Protein AF-C8NBV3-F1 (afdb_monomer)

Secondary structure (DSSP, 8-state):
-----SS-----SSGGG-TTTTS----EEEEE-SSSTT-EEEEEE--S----HHHHHHHHHHHHHHHHHHHHHHHHHHHT-PPPSEEE--TTSPPEEEETTTTEEEEEEEETTEEEEEEEEPPTT---SS--HHHHHHHHHHHTSHHHHHHHHHHHHHHHHHHHHHHTS-SB-TTSPBPPPPPHHHHHHH-EEEEEEE-TTS-EEEEEE-TTSSTTPEEEEEE-TTS-EEEEEEE-

Sequence (236 aa):
MLHRESVGSINWSDDKDNPFAPFTLYRLLVRPHQHETGNFLLLTILQRDITDTALQTVRATLVEREAEERAAQEALRESRIIRPDAYWQEEPFPAFGQYKASNQFIADMDWLGNTISVSLDQHPDDSSDIPPPAALATLRKLYAAPEKWQACLENWACDALLESARDWQDDTDDDGEPVPPLTAETFRQRIRLDLLSCRYDGSFAAWFDDGDLFAGHIIYVAVNPDGSFREATFMG

Mean predicted aligned error: 11.65 Å

Nearest PDB structures (foldseek):
  6j4f-assembly2_B  TM=7.854E-01  e=5.364E-01  Arabidopsis thaliana
  6j4e-assembly1_B  TM=7.878E-01  e=7.173E-01  Arabidopsis thaliana
  6s5u-assembly3_B  TM=6.630E-01  e=5.488E+00  Ophiorrhiza pumila

InterPro domains:
  IPR019260 Domain of unknown function DUF2262 [PF10020] (100-232)

pLDDT: mean 88.61, std 13.2, range [28.08, 98.44]

Foldseek 3Di:
DDDDDPPDDPDDPDCVPPPCNVDDDWDWDWDDDPPDPPDIHTQATPDPDDPDPVNVVVRVVNVVVVVVVVVVVVVVVVVPPDFAPDWDDDPPDDIWGHDLVQQWTWDWDDQPNDTAIEIQHHDNPDPDPDGAPLLVVLVVVCVVCVVVVLVVQLLVQLVACQVVLQVVDDQADPVRHGDPGDDSVNQSVQWDWHYWYQYNQNKIKTWIQRNCSNPRWIWIWTADNVRHTDDIDTGD

Solvent-accessible surface area (backbone atoms only — not comparable to full-atom values): 13804 Å² total; per-residue (Å²): 134,87,77,85,59,90,74,91,64,92,82,68,97,45,76,89,76,38,92,56,67,92,53,90,85,76,51,68,42,66,44,78,39,94,88,42,91,93,44,65,43,80,68,48,65,72,50,83,87,68,83,52,66,68,60,47,50,53,45,50,54,44,54,52,49,52,49,50,54,50,51,50,52,49,51,52,53,57,73,66,58,81,75,55,80,46,72,41,73,52,90,94,53,66,68,22,32,27,33,77,92,77,27,30,31,40,32,70,42,80,54,96,90,38,77,25,41,37,36,36,31,44,50,90,89,57,83,65,87,62,77,38,71,38,11,51,52,38,51,52,60,44,69,74,40,49,70,61,51,51,52,52,52,42,49,50,42,38,76,66,40,46,68,60,35,46,76,61,50,64,67,43,48,100,88,66,49,77,50,78,80,80,42,74,66,58,50,49,69,39,40,39,78,43,36,40,41,21,29,45,81,21,24,35,35,40,34,22,46,32,60,64,42,62,82,70,25,37,34,40,36,37,31,43,58,90,67,50,78,73,51,58,52,74,50,124

Radius of gyration: 27.38 Å; Cα contacts (8 Å, |Δi|>4): 342; chains: 1; bounding box: 66×50×66 Å

Structure (mmCIF, N/CA/C/O backbone):
data_AF-C8NBV3-F1
#
_entry.id   AF-C8NBV3-F1
#
loop_
_atom_site.group_PDB
_atom_site.id
_atom_site.type_symbol
_atom_site.label_atom_id
_atom_site.label_alt_id
_atom_site.label_comp_id
_atom_site.label_asym_id
_atom_site.label_entity_id
_atom_site.label_seq_id
_atom_site.pdbx_PDB_ins_code
_atom_site.Cartn_x
_atom_site.Cartn_y
_atom_site.Cartn_z
_atom_site.occupancy
_atom_site.B_iso_or_equiv
_atom_site.auth_seq_id
_atom_site.auth_comp_id
_atom_site.auth_asym_id
_atom_site.auth_atom_id
_atom_site.pdbx_PDB_model_num
ATOM 1 N N . MET A 1 1 ? -33.102 -4.274 44.660 1.00 28.08 1 MET A N 1
ATOM 2 C CA . MET A 1 1 ? -32.005 -4.985 43.967 1.00 28.08 1 MET A CA 1
ATOM 3 C C . MET A 1 1 ? -31.632 -4.135 42.767 1.00 28.08 1 MET A C 1
ATOM 5 O O . MET A 1 1 ? -32.486 -3.929 41.921 1.00 28.08 1 MET A O 1
ATOM 9 N N . LEU A 1 2 ? -30.433 -3.553 42.753 1.00 30.50 2 LEU A N 1
ATOM 10 C CA . LEU A 1 2 ? -29.936 -2.766 41.621 1.00 30.50 2 LEU A CA 1
ATOM 11 C C . LEU A 1 2 ? -29.399 -3.742 40.568 1.00 30.50 2 LEU A C 1
ATOM 13 O O . LEU A 1 2 ? -28.395 -4.405 40.819 1.00 30.50 2 LEU A O 1
ATOM 17 N N . HIS A 1 3 ? -30.085 -3.858 39.431 1.00 32.16 3 HIS A N 1
ATOM 18 C CA . HIS A 1 3 ? -29.562 -4.573 38.269 1.00 32.16 3 HIS A CA 1
ATOM 19 C C . HIS A 1 3 ? -28.535 -3.678 37.576 1.00 32.16 3 HIS A C 1
ATOM 21 O O . HIS A 1 3 ? -28.813 -2.524 37.258 1.00 32.16 3 HIS A O 1
ATOM 27 N N . ARG A 1 4 ? -27.321 -4.202 37.410 1.00 38.03 4 ARG A N 1
ATOM 28 C CA . ARG A 1 4 ? -26.185 -3.501 36.818 1.00 38.03 4 ARG A CA 1
ATOM 29 C C . ARG A 1 4 ? -25.985 -4.049 35.410 1.00 38.03 4 ARG A C 1
ATOM 31 O O . ARG A 1 4 ? -25.186 -4.955 35.220 1.00 38.03 4 ARG A O 1
ATOM 38 N N . GLU A 1 5 ? -26.735 -3.521 34.454 1.00 35.56 5 GLU A N 1
ATOM 39 C CA . GLU A 1 5 ? -26.369 -3.632 33.043 1.00 35.56 5 GLU A CA 1
ATOM 40 C C . GLU A 1 5 ? -25.527 -2.409 32.665 1.00 35.56 5 GLU A C 1
ATOM 42 O O . GLU A 1 5 ? -25.706 -1.302 33.181 1.00 35.56 5 GLU A O 1
ATOM 47 N N . SER A 1 6 ? -24.511 -2.666 31.855 1.00 40.41 6 SER A N 1
ATOM 48 C CA . SER A 1 6 ? -23.550 -1.720 31.296 1.00 40.41 6 SER A CA 1
ATOM 49 C C . SER A 1 6 ? -24.215 -0.426 30.808 1.00 40.41 6 SER A C 1
ATOM 51 O O . SER A 1 6 ? -25.202 -0.463 30.086 1.00 40.41 6 SER A O 1
ATOM 53 N N . VAL A 1 7 ? -23.622 0.717 31.184 1.00 45.31 7 VAL A N 1
ATOM 54 C CA . VAL A 1 7 ? -24.192 2.083 31.160 1.00 45.31 7 VAL A CA 1
ATOM 55 C C . VAL A 1 7 ? -25.207 2.290 32.290 1.00 45.31 7 VAL A C 1
ATOM 57 O O . VAL A 1 7 ? -26.402 2.097 32.122 1.00 45.31 7 VAL A O 1
ATOM 60 N N . GLY A 1 8 ? -24.710 2.705 33.463 1.00 41.66 8 GLY A N 1
ATOM 61 C CA . GLY A 1 8 ? -25.487 2.880 34.695 1.00 41.66 8 GLY A CA 1
ATOM 62 C C . GLY A 1 8 ? -26.732 3.755 34.527 1.00 41.66 8 GLY A C 1
ATOM 63 O O . GLY A 1 8 ? -26.685 4.971 34.697 1.00 41.66 8 GLY A O 1
ATOM 64 N N . SER A 1 9 ? -27.849 3.111 34.216 1.00 49.53 9 SER A N 1
ATOM 65 C CA . SER A 1 9 ? -29.194 3.661 34.249 1.00 49.53 9 SER A CA 1
ATOM 66 C C . SER A 1 9 ? -29.784 3.336 35.619 1.00 49.53 9 SER A C 1
ATOM 68 O O . SER A 1 9 ? -29.940 2.167 35.971 1.00 49.53 9 SER A O 1
ATOM 70 N N . ILE A 1 10 ? -30.064 4.357 36.432 1.00 57.31 10 ILE A N 1
ATOM 71 C CA . ILE A 1 10 ? -30.849 4.176 37.658 1.00 57.31 10 ILE A CA 1
ATOM 72 C C . ILE A 1 10 ? -32.313 4.181 37.227 1.00 57.31 10 ILE A C 1
ATOM 74 O O . ILE A 1 10 ? -32.866 5.241 36.945 1.00 57.31 10 ILE A O 1
ATOM 78 N N . ASN A 1 11 ? -32.915 2.995 37.153 1.00 54.19 11 ASN A N 1
ATOM 79 C CA . ASN A 1 11 ? -34.326 2.831 36.824 1.00 54.19 11 ASN A CA 1
ATOM 80 C C . ASN A 1 11 ? -35.114 2.496 38.097 1.00 54.19 11 ASN A C 1
ATOM 82 O O . ASN A 1 11 ? -34.792 1.530 38.792 1.00 54.19 11 ASN A O 1
ATOM 86 N N . TRP A 1 12 ? -36.127 3.304 38.407 1.00 62.72 12 TRP A N 1
ATOM 87 C CA . TRP A 1 12 ? -37.044 3.078 39.526 1.00 62.72 12 TRP A CA 1
ATOM 88 C C . TRP A 1 12 ? -38.297 2.362 39.020 1.00 62.72 12 TRP A C 1
ATOM 90 O O . TRP A 1 12 ? -38.772 2.645 37.924 1.00 62.72 12 TRP A O 1
ATOM 100 N N . SER A 1 13 ? -38.822 1.422 39.804 1.00 61.56 13 SER A N 1
ATOM 101 C CA . SER A 1 13 ? -39.948 0.573 39.392 1.00 61.56 13 SER A CA 1
ATOM 102 C C . SER A 1 13 ? -41.301 1.303 39.356 1.00 61.56 13 SER A C 1
ATOM 104 O O . SER A 1 13 ? -42.203 0.851 38.658 1.00 61.56 13 SER A O 1
ATOM 106 N N . ASP A 1 14 ? -41.448 2.403 40.104 1.00 63.34 14 ASP A N 1
ATOM 107 C CA . ASP A 1 14 ? -42.634 3.272 40.150 1.00 63.34 14 ASP A CA 1
ATOM 108 C C . ASP A 1 14 ? -42.179 4.730 40.379 1.00 63.34 14 ASP A C 1
ATOM 110 O O . ASP A 1 14 ? -41.258 4.987 41.161 1.00 63.34 14 ASP A O 1
ATOM 114 N N . ASP A 1 15 ? -42.826 5.694 39.717 1.00 61.31 15 ASP A N 1
ATOM 115 C CA . ASP A 1 15 ? -42.520 7.131 39.818 1.00 61.31 15 ASP A CA 1
ATOM 116 C C . ASP A 1 15 ? -42.702 7.665 41.249 1.00 61.31 15 ASP A C 1
ATOM 118 O O . ASP A 1 15 ? -42.044 8.625 41.654 1.00 61.31 15 ASP A O 1
ATOM 122 N N . LYS A 1 16 ? -43.569 7.024 42.046 1.00 67.25 16 LYS A N 1
ATOM 123 C CA . LYS A 1 16 ? -43.814 7.389 43.454 1.00 67.25 16 LYS A CA 1
ATOM 124 C C . LYS A 1 16 ? -42.651 7.053 44.388 1.00 67.25 16 LYS A C 1
ATOM 126 O O . LYS A 1 16 ? -42.543 7.668 45.447 1.00 67.25 16 LYS A O 1
ATOM 131 N N . ASP A 1 17 ? -41.795 6.117 43.988 1.00 72.94 17 ASP A N 1
ATOM 132 C CA . ASP A 1 17 ? -40.627 5.684 44.757 1.00 72.94 17 ASP A CA 1
ATOM 133 C C . ASP A 1 17 ? -39.345 6.411 44.326 1.00 72.94 17 ASP A C 1
ATOM 135 O O . ASP A 1 17 ? -38.280 6.177 44.899 1.00 72.94 17 ASP A O 1
ATOM 139 N N . ASN A 1 18 ? -39.424 7.302 43.331 1.00 72.00 18 ASN A N 1
ATOM 140 C CA . ASN A 1 18 ? -38.290 8.080 42.855 1.00 72.00 18 ASN A CA 1
ATOM 141 C C . ASN A 1 18 ? -38.064 9.308 43.764 1.00 72.00 18 ASN A C 1
ATOM 143 O O . ASN A 1 18 ? -38.781 10.306 43.637 1.00 72.00 18 ASN A O 1
ATOM 147 N N . PRO A 1 19 ? -37.033 9.316 44.638 1.00 75.88 19 PRO A N 1
ATOM 148 C CA . PRO A 1 19 ? -36.758 10.461 45.510 1.00 75.88 19 PRO A CA 1
ATOM 149 C C . PRO A 1 19 ? -36.334 11.708 44.721 1.00 75.88 19 PRO A C 1
ATOM 151 O O . PRO A 1 19 ? -36.283 12.805 45.278 1.00 75.88 19 PRO A O 1
ATOM 154 N N . PHE A 1 20 ? -36.030 11.547 43.429 1.00 73.75 20 PHE A N 1
ATOM 155 C CA . PHE A 1 20 ? -35.635 12.623 42.537 1.00 73.75 20 PHE A CA 1
ATOM 156 C C . PHE A 1 20 ? -36.776 13.173 41.676 1.00 73.75 20 PHE A C 1
ATOM 158 O O . PHE A 1 20 ? -36.543 14.113 40.921 1.00 73.75 20 PHE A O 1
ATOM 165 N N . ALA A 1 21 ? -38.005 12.662 41.823 1.00 73.25 21 ALA A N 1
ATOM 166 C CA . ALA A 1 21 ? -39.186 13.144 41.105 1.00 73.25 21 ALA A CA 1
ATOM 167 C C . ALA A 1 21 ? -39.406 14.679 41.132 1.00 73.25 21 ALA A C 1
ATOM 169 O O . ALA A 1 21 ? -39.859 15.209 40.118 1.00 73.25 21 ALA A O 1
ATOM 170 N N . PRO A 1 22 ? -39.092 15.435 42.212 1.00 82.06 22 PRO A N 1
ATOM 171 C CA . PRO A 1 22 ? -39.272 16.889 42.197 1.00 82.06 22 PRO A CA 1
ATOM 172 C C . PRO A 1 22 ? -38.143 17.657 41.485 1.00 82.06 22 PRO A C 1
ATOM 174 O O . PRO A 1 22 ? -38.222 18.881 41.390 1.00 82.06 22 PRO A O 1
ATOM 177 N N . PHE A 1 23 ? -37.089 16.984 41.015 1.00 79.38 23 PHE A N 1
ATOM 178 C CA . PHE A 1 23 ? -35.927 17.625 40.403 1.00 79.38 23 PHE A CA 1
ATOM 179 C C . PHE A 1 23 ? -35.860 17.375 38.895 1.00 79.38 23 PHE A C 1
ATOM 181 O O . PHE A 1 23 ? -36.181 16.298 38.398 1.00 79.38 23 PHE A O 1
ATOM 188 N N . THR A 1 24 ? -35.340 18.359 38.164 1.00 79.38 24 THR A N 1
ATOM 189 C CA . THR A 1 24 ? -34.942 18.176 36.766 1.00 79.38 24 THR A CA 1
ATOM 190 C C . THR A 1 24 ? -33.610 17.436 36.714 1.00 79.38 24 THR A C 1
ATOM 192 O O . THR A 1 24 ? -32.600 17.924 37.223 1.00 79.38 24 THR A O 1
ATOM 195 N N . LEU A 1 25 ? -33.595 16.261 36.089 1.00 80.00 25 LEU A N 1
ATOM 196 C CA . LEU A 1 25 ? -32.400 15.430 35.963 1.00 80.00 25 LEU A CA 1
ATOM 197 C C . LEU A 1 25 ? -31.677 15.701 34.639 1.00 80.00 25 LEU A C 1
ATOM 199 O O . LEU A 1 25 ? -32.278 15.655 33.567 1.00 80.00 25 LEU A O 1
ATOM 203 N N . TYR A 1 26 ? -30.365 15.930 34.716 1.00 82.19 26 TYR A N 1
ATOM 204 C CA . TYR A 1 26 ? -29.495 16.130 33.558 1.00 82.19 26 TYR A CA 1
ATOM 205 C C . TYR A 1 26 ? -28.505 14.982 33.416 1.00 82.19 26 TYR A C 1
ATOM 207 O O . TYR A 1 26 ? -27.833 14.597 34.372 1.00 82.19 26 TYR A O 1
ATOM 215 N N . ARG A 1 27 ? -28.376 14.459 32.195 1.00 83.69 27 ARG A N 1
ATOM 216 C CA . ARG A 1 27 ? -27.352 13.468 31.859 1.00 83.69 27 ARG A CA 1
ATOM 217 C C . ARG A 1 27 ? -26.081 14.176 31.412 1.00 83.69 27 ARG A C 1
ATOM 219 O O . ARG A 1 27 ? -26.098 14.942 30.449 1.00 83.69 27 ARG A O 1
ATOM 226 N N . LEU A 1 28 ? -24.985 13.889 32.103 1.00 86.62 28 LEU A N 1
ATOM 227 C CA . LEU A 1 28 ? -23.663 14.454 31.852 1.00 86.62 28 LEU A CA 1
ATOM 228 C C . LEU A 1 28 ? -22.705 13.332 31.461 1.00 86.62 28 LEU A C 1
ATOM 230 O O . LEU A 1 28 ? -22.754 12.247 32.042 1.00 86.62 28 LEU A O 1
ATOM 234 N N . LEU A 1 29 ? -21.824 13.602 30.504 1.00 84.38 29 LEU A N 1
ATOM 235 C CA . LEU A 1 29 ? -20.668 12.759 30.239 1.00 84.38 29 LEU A CA 1
ATOM 236 C C . LEU A 1 29 ? -19.466 13.376 30.945 1.00 84.38 29 LEU A C 1
ATOM 238 O O . LEU A 1 29 ? -19.129 14.535 30.704 1.00 84.38 29 LEU A O 1
ATOM 242 N N . VAL A 1 30 ? -18.824 12.606 31.815 1.00 88.38 30 VAL A N 1
ATOM 243 C CA . VAL A 1 30 ? -17.693 13.068 32.621 1.00 88.38 30 VAL A CA 1
ATOM 244 C C . VAL A 1 30 ? -16.547 12.064 32.569 1.00 88.38 30 VAL A C 1
ATOM 246 O O . VAL A 1 30 ? -16.769 10.880 32.315 1.00 88.38 30 VAL A O 1
ATOM 249 N N . ARG A 1 31 ? -15.328 12.516 32.871 1.00 87.00 31 ARG A N 1
ATOM 250 C CA . ARG A 1 31 ? -14.186 11.637 33.177 1.00 87.00 31 ARG A CA 1
ATOM 251 C C . ARG A 1 31 ? -13.589 11.973 34.548 1.00 87.00 31 ARG A C 1
ATOM 253 O O . ARG A 1 31 ? -13.642 13.141 34.934 1.00 87.00 31 ARG A O 1
ATOM 260 N N . PRO A 1 32 ? -13.007 11.009 35.282 1.00 90.06 32 PRO A N 1
ATOM 261 C CA . PRO A 1 32 ? -12.296 11.296 36.527 1.00 90.06 32 PRO A CA 1
ATOM 262 C C . PRO A 1 32 ? -11.159 12.305 36.318 1.00 90.06 32 PRO A C 1
ATOM 264 O O . PRO A 1 32 ? -10.477 12.279 35.289 1.00 90.06 32 PRO A O 1
ATOM 267 N N . HIS A 1 33 ? -10.952 13.198 37.284 1.00 87.06 33 HIS A N 1
ATOM 268 C CA . HIS A 1 33 ? -9.829 14.130 37.261 1.00 87.06 33 HIS A CA 1
ATOM 269 C C . HIS A 1 33 ? -8.513 13.388 37.543 1.00 87.06 33 HIS A C 1
ATOM 271 O O . HIS A 1 33 ? -8.439 12.564 38.451 1.00 87.06 33 HIS A O 1
ATOM 277 N N . GLN A 1 34 ? -7.460 13.687 36.776 1.00 76.94 34 GLN A N 1
ATOM 278 C CA . GLN A 1 34 ? -6.203 12.922 36.819 1.00 76.94 34 GLN A CA 1
ATOM 279 C C . GLN A 1 34 ? -5.390 13.135 38.106 1.00 76.94 34 GLN A C 1
ATOM 281 O O . GLN A 1 34 ? -4.589 12.281 38.473 1.00 76.94 34 GLN A O 1
ATOM 286 N N . HIS A 1 35 ? -5.595 14.260 38.795 1.00 83.31 35 HIS A N 1
ATOM 287 C CA . HIS A 1 35 ? -4.787 14.659 39.955 1.00 83.31 35 HIS A CA 1
ATOM 288 C C . HIS A 1 35 ? -5.605 14.947 41.219 1.00 83.31 35 HIS A C 1
ATOM 290 O O . HIS A 1 35 ? -5.029 15.198 42.271 1.00 83.31 35 HIS A O 1
ATOM 296 N N . GLU A 1 36 ? -6.939 14.908 41.134 1.00 85.62 36 GLU A N 1
ATOM 297 C CA . GLU A 1 36 ? -7.820 15.245 42.258 1.00 85.62 36 GLU A CA 1
ATOM 298 C C . GLU A 1 36 ? -8.864 14.150 42.443 1.00 85.62 36 GLU A C 1
ATOM 300 O O . GLU A 1 36 ? -9.855 14.060 41.715 1.00 85.62 36 GLU A O 1
ATOM 305 N N . THR A 1 37 ? -8.615 13.286 43.422 1.00 87.25 37 THR A N 1
ATOM 306 C CA . THR A 1 37 ? -9.491 12.160 43.740 1.00 87.25 37 THR A CA 1
ATOM 307 C C . THR A 1 37 ? -10.875 12.658 44.151 1.00 87.25 37 THR A C 1
ATOM 309 O O . THR A 1 37 ? -11.006 13.443 45.085 1.00 87.25 37 THR A O 1
ATOM 312 N N . GLY A 1 38 ? -11.912 12.164 43.473 1.00 84.81 38 GLY A N 1
ATOM 313 C CA . GLY A 1 38 ? -13.309 12.534 43.727 1.00 84.81 38 GLY A CA 1
ATOM 314 C C . GLY A 1 38 ? -13.842 13.658 42.836 1.00 84.81 38 GLY A C 1
ATOM 315 O O . GLY A 1 38 ? -15.056 13.850 42.793 1.00 84.81 38 GLY A O 1
ATOM 316 N N . ASN A 1 39 ? -12.975 14.333 42.076 1.00 86.19 39 ASN A N 1
ATOM 317 C CA . ASN A 1 39 ? -13.384 15.344 41.106 1.00 86.19 39 ASN A CA 1
ATOM 318 C C . ASN A 1 39 ? -13.528 14.746 39.702 1.00 86.19 39 ASN A C 1
ATOM 320 O O . ASN A 1 39 ? -12.859 13.777 39.331 1.00 86.19 39 ASN A O 1
ATOM 324 N N . PHE A 1 40 ? -14.411 15.347 38.907 1.00 86.00 40 PHE A N 1
ATOM 325 C CA . PHE A 1 40 ? -14.711 14.926 37.544 1.00 86.00 40 PHE A CA 1
ATOM 326 C C . PHE A 1 40 ? -14.614 16.113 36.589 1.00 86.00 40 PHE A C 1
ATOM 328 O O . PHE A 1 40 ? -15.058 17.215 36.901 1.00 86.00 40 PHE A O 1
ATOM 335 N N . LEU A 1 41 ? -14.064 15.871 35.402 1.00 85.19 41 LEU A N 1
ATOM 336 C CA . LEU A 1 41 ? -14.106 16.808 34.288 1.00 85.19 41 LEU A CA 1
ATOM 337 C C . LEU A 1 41 ? -15.368 16.550 33.474 1.00 85.19 41 LEU A C 1
ATOM 339 O O . LEU A 1 41 ? -15.568 15.439 32.977 1.00 85.19 41 LEU A O 1
ATOM 343 N N . LEU A 1 42 ? -16.190 17.586 33.321 1.00 87.56 42 LEU A N 1
ATOM 344 C CA . LEU A 1 42 ? -17.319 17.569 32.402 1.00 87.56 42 LEU A CA 1
ATOM 345 C C . LEU A 1 42 ? -16.800 17.555 30.963 1.00 87.56 42 LEU A C 1
ATOM 347 O O . LEU A 1 42 ? -16.061 18.452 30.564 1.00 87.56 42 LEU A O 1
ATOM 351 N N . LEU A 1 43 ? -17.178 16.523 30.211 1.00 82.81 43 LEU A N 1
ATOM 352 C CA . LEU A 1 43 ? -16.867 16.396 28.790 1.00 82.81 43 LEU A CA 1
ATOM 353 C C . LEU A 1 43 ? -17.988 17.006 27.956 1.00 82.81 43 LEU A C 1
ATOM 355 O O . LEU A 1 43 ? -17.738 17.881 27.143 1.00 82.81 43 LEU A O 1
ATOM 359 N N . THR A 1 44 ? -19.233 16.590 28.202 1.00 85.94 44 THR A N 1
ATOM 360 C CA . THR A 1 44 ? -20.396 17.155 27.510 1.00 85.94 44 THR A CA 1
ATOM 361 C C . THR A 1 44 ? -21.689 16.969 28.306 1.00 85.94 44 THR A C 1
ATOM 363 O O . THR A 1 44 ? -21.757 16.164 29.241 1.00 85.94 44 THR A O 1
ATOM 366 N N . ILE A 1 45 ? -22.736 17.704 27.931 1.00 87.19 45 ILE A N 1
ATOM 367 C CA . ILE A 1 45 ? -24.094 17.535 28.462 1.00 87.19 45 ILE A CA 1
ATOM 368 C C . ILE A 1 45 ? -24.908 16.756 27.429 1.00 87.19 45 ILE A C 1
ATOM 370 O O . ILE A 1 45 ? -25.220 17.267 26.356 1.00 87.19 45 ILE A O 1
ATOM 374 N N . LEU A 1 46 ? -25.263 15.515 27.763 1.00 82.31 46 LEU A N 1
ATOM 375 C CA . LEU A 1 46 ? -25.993 14.607 26.871 1.00 82.31 46 LEU A CA 1
ATOM 376 C C . LEU A 1 46 ? -27.487 14.946 26.785 1.00 82.31 46 LEU A C 1
ATOM 378 O O . LEU A 1 46 ? -28.164 14.544 25.837 1.00 82.31 46 LEU A O 1
ATOM 382 N N . GLN A 1 47 ? -28.016 15.661 27.780 1.00 84.00 47 GLN A N 1
ATOM 383 C CA . GLN A 1 47 ? -29.417 16.065 27.799 1.00 84.00 47 GLN A CA 1
ATOM 384 C C . GLN A 1 47 ? -29.716 17.040 26.654 1.00 84.00 47 GLN A C 1
ATOM 386 O O . GLN A 1 47 ? -29.066 18.077 26.516 1.00 84.00 47 GLN A O 1
ATOM 391 N N . ARG A 1 48 ? -30.733 16.722 25.845 1.00 74.75 48 ARG A N 1
ATOM 392 C CA . ARG A 1 48 ? -31.136 17.563 24.708 1.00 74.75 48 ARG A CA 1
ATOM 393 C C . ARG A 1 48 ? -31.906 18.804 25.162 1.00 74.75 48 ARG A C 1
ATOM 395 O O . ARG A 1 48 ? -31.529 19.903 24.761 1.00 74.75 48 ARG A O 1
ATOM 402 N N . ASP A 1 49 ? -32.879 18.620 26.051 1.00 81.88 49 ASP A N 1
ATOM 403 C CA . ASP A 1 49 ? -33.813 19.661 26.496 1.00 81.88 49 ASP A CA 1
ATOM 404 C C . ASP A 1 49 ? -33.347 20.302 27.810 1.00 81.88 49 ASP A C 1
ATOM 406 O O . ASP A 1 49 ? -33.822 19.969 28.896 1.00 81.88 49 ASP A O 1
ATOM 410 N N . ILE A 1 50 ? -32.357 21.192 27.720 1.00 83.62 50 ILE A N 1
ATOM 411 C CA . ILE A 1 50 ? -31.841 21.931 28.878 1.00 83.62 50 ILE A CA 1
ATOM 412 C C . ILE A 1 50 ? -32.651 23.205 29.063 1.00 83.62 50 ILE A C 1
ATOM 414 O O . ILE A 1 50 ? -32.653 24.052 28.175 1.00 83.62 50 ILE A O 1
ATOM 418 N N . THR A 1 51 ? -33.316 23.359 30.207 1.00 85.50 51 THR A N 1
ATOM 419 C CA . THR A 1 51 ? -34.065 24.581 30.554 1.00 85.50 51 THR A CA 1
ATOM 420 C C . THR A 1 51 ? -33.259 25.531 31.437 1.00 85.50 51 THR A C 1
ATOM 422 O O . THR A 1 51 ? -33.528 26.729 31.454 1.00 85.50 51 THR A O 1
ATOM 425 N N . ASP A 1 52 ? -32.251 25.011 32.139 1.00 87.56 52 ASP A N 1
ATOM 426 C CA . ASP A 1 52 ? -31.364 25.794 32.994 1.00 87.56 52 ASP A CA 1
ATOM 427 C C . ASP A 1 52 ? -30.372 26.631 32.169 1.00 87.56 52 ASP A C 1
ATOM 429 O O . ASP A 1 52 ? -29.604 26.106 31.358 1.00 87.56 52 ASP A O 1
ATOM 433 N N . THR A 1 53 ? -30.372 27.946 32.385 1.00 88.50 53 THR A N 1
ATOM 434 C CA . THR A 1 53 ? -29.563 28.899 31.609 1.00 88.50 53 THR A CA 1
ATOM 435 C C . THR A 1 53 ? -28.057 28.735 31.842 1.00 88.50 53 THR A C 1
ATOM 437 O O . THR A 1 53 ? -27.265 28.935 30.916 1.00 88.50 53 THR A O 1
ATOM 440 N N . ALA A 1 54 ? -27.633 28.339 33.046 1.00 87.12 54 ALA A N 1
ATOM 441 C CA . ALA A 1 54 ? -26.218 28.115 33.327 1.00 87.12 54 ALA A CA 1
ATOM 442 C C . ALA A 1 54 ? -25.717 26.868 32.586 1.00 87.12 54 ALA A C 1
ATOM 444 O O . ALA A 1 54 ? -24.669 26.917 31.943 1.00 87.12 54 ALA A O 1
ATOM 445 N N . LEU A 1 55 ? -26.497 25.784 32.576 1.00 86.50 55 LEU A N 1
ATOM 446 C CA . LEU A 1 55 ? -26.164 24.574 31.818 1.00 86.50 55 LEU A CA 1
ATOM 447 C C . LEU A 1 55 ? -26.227 24.783 30.300 1.00 86.50 55 LEU A C 1
ATOM 449 O O . LEU A 1 55 ? -25.396 24.224 29.585 1.00 86.50 55 LEU A O 1
ATOM 453 N N . GLN A 1 56 ? -27.151 25.607 29.795 1.00 86.94 56 GLN A N 1
ATOM 454 C CA . GLN A 1 56 ? -27.154 26.014 28.382 1.00 86.94 56 GLN A CA 1
ATOM 455 C C . GLN A 1 56 ? -25.857 26.747 28.012 1.00 86.94 56 GLN A C 1
ATOM 457 O O . GLN A 1 56 ? -25.250 26.435 26.988 1.00 86.94 56 GLN A O 1
ATOM 462 N N . THR A 1 57 ? -25.404 27.664 28.872 1.00 90.12 57 THR A N 1
ATOM 463 C CA . THR A 1 57 ? -24.145 28.401 28.680 1.00 90.12 57 THR A CA 1
ATOM 464 C C . THR A 1 57 ? -22.949 27.450 28.700 1.00 90.12 57 THR A C 1
ATOM 466 O O . THR A 1 57 ? -22.127 27.477 27.788 1.00 90.12 57 THR A O 1
ATOM 469 N N . VAL A 1 58 ? -22.883 26.543 29.681 1.00 88.94 58 VAL A N 1
ATOM 470 C CA . VAL A 1 58 ? -21.819 25.529 29.758 1.00 88.94 58 VAL A CA 1
ATOM 471 C C . VAL A 1 58 ? -21.806 24.654 28.502 1.00 88.94 58 VAL A C 1
ATOM 473 O O . VAL A 1 58 ? -20.747 24.453 27.912 1.00 88.94 58 VAL A O 1
ATOM 476 N N . ARG A 1 59 ? -22.968 24.183 28.031 1.00 87.19 59 ARG A N 1
ATOM 477 C CA . ARG A 1 59 ? -23.053 23.398 26.791 1.00 87.19 59 ARG A CA 1
ATOM 478 C C . ARG A 1 59 ? -22.552 24.181 25.580 1.00 87.19 59 ARG A C 1
ATOM 480 O O . ARG A 1 59 ? -21.810 23.612 24.789 1.00 87.19 59 ARG A O 1
ATOM 487 N N . ALA A 1 60 ? -22.930 25.451 25.445 1.00 86.69 60 ALA A N 1
ATOM 488 C CA . ALA A 1 60 ? -22.456 26.296 24.351 1.00 86.69 60 ALA A CA 1
ATOM 489 C C . ALA A 1 60 ? -20.923 26.421 24.367 1.00 86.69 60 ALA A C 1
ATOM 491 O O . ALA A 1 60 ? -20.286 26.141 23.356 1.00 86.69 60 ALA A O 1
ATOM 492 N N . THR A 1 61 ? -20.326 26.703 25.532 1.00 89.75 61 THR A N 1
ATOM 493 C CA . THR A 1 61 ? -18.860 26.810 25.660 1.00 89.75 61 THR A CA 1
ATOM 494 C C . THR A 1 61 ? -18.127 25.499 25.357 1.00 89.75 61 THR A C 1
ATOM 496 O O . THR A 1 61 ? -17.054 25.518 24.762 1.00 89.75 61 THR A O 1
ATOM 499 N N . LEU A 1 62 ? -18.699 24.346 25.729 1.00 87.44 62 LEU A N 1
ATOM 500 C CA . LEU A 1 62 ? -18.117 23.040 25.404 1.00 87.44 62 LEU A CA 1
ATOM 501 C C . LEU A 1 62 ? -18.155 22.767 23.896 1.00 87.44 62 LEU A C 1
ATOM 503 O O . LEU A 1 62 ? -17.158 22.314 23.346 1.00 87.44 62 LEU A O 1
ATOM 507 N N . VAL A 1 63 ? -19.264 23.095 23.223 1.00 87.31 63 VAL A N 1
ATOM 508 C CA . VAL A 1 63 ? -19.394 22.948 21.762 1.00 87.31 63 VAL A CA 1
ATOM 509 C C . VAL A 1 63 ? -18.406 23.849 21.020 1.00 87.31 63 VAL A C 1
ATOM 511 O O . VAL A 1 63 ? -17.778 23.400 20.063 1.00 87.31 63 VAL A O 1
ATOM 514 N N . GLU A 1 64 ? -18.242 25.098 21.458 1.00 89.81 64 GLU A N 1
ATOM 515 C CA . GLU A 1 64 ? -17.252 26.021 20.887 1.00 89.81 64 GLU A CA 1
ATOM 516 C C . GLU A 1 64 ? -15.831 25.471 21.045 1.00 89.81 64 GLU A C 1
ATOM 518 O O . GLU A 1 64 ? -15.094 25.390 20.064 1.00 89.81 64 GLU A O 1
ATOM 523 N N . ARG A 1 65 ? -15.472 24.990 22.243 1.00 88.50 65 ARG A N 1
ATOM 524 C CA . ARG A 1 65 ? -14.148 24.407 22.494 1.00 88.50 65 ARG A CA 1
ATOM 525 C C . ARG A 1 65 ? -13.892 23.146 21.667 1.00 88.50 65 ARG A C 1
ATOM 527 O O . ARG A 1 65 ? -12.801 22.978 21.137 1.00 88.50 65 ARG A O 1
ATOM 534 N N . GLU A 1 66 ? -14.882 22.265 21.533 1.00 87.69 66 GLU A N 1
ATOM 535 C CA . GLU A 1 66 ? -14.783 21.079 20.671 1.00 87.69 66 GLU A CA 1
ATOM 536 C C . GLU A 1 66 ? -14.594 21.463 19.194 1.00 87.69 66 GLU A C 1
ATOM 538 O O . GLU A 1 66 ? -13.844 20.801 18.472 1.00 87.69 66 GLU A O 1
ATOM 543 N N . ALA A 1 67 ? -15.250 22.532 18.733 1.00 88.38 67 ALA A N 1
ATOM 544 C CA . ALA A 1 67 ? -15.073 23.045 17.377 1.00 88.38 67 ALA A CA 1
ATOM 545 C C . ALA A 1 67 ? -13.669 23.635 17.169 1.00 88.38 67 ALA A C 1
ATOM 547 O O . ALA A 1 67 ? -13.045 23.359 16.145 1.00 88.38 67 ALA A O 1
ATOM 548 N N . GLU A 1 68 ? -13.148 24.385 18.143 1.00 92.56 68 GLU A N 1
ATOM 549 C CA . GLU A 1 68 ? -11.775 24.903 18.128 1.00 92.56 68 GLU A CA 1
ATOM 550 C C . GLU A 1 68 ? -10.734 23.777 18.153 1.00 92.56 68 GLU A C 1
ATOM 552 O O . GLU A 1 68 ? -9.793 23.798 17.362 1.00 92.56 68 GLU A O 1
ATOM 557 N N . GLU A 1 69 ? -10.908 22.765 19.009 1.00 88.44 69 GLU A N 1
ATOM 558 C CA . GLU A 1 69 ? -10.029 21.589 19.067 1.00 88.44 69 GLU A CA 1
ATOM 559 C C . GLU A 1 69 ? -10.041 20.824 17.735 1.00 88.44 69 GLU A C 1
ATOM 561 O O . GLU A 1 69 ? -8.980 20.446 17.232 1.00 88.44 69 GLU A O 1
ATOM 566 N N . ARG A 1 70 ? -11.219 20.646 17.121 1.00 86.62 70 ARG A N 1
ATOM 567 C CA . ARG A 1 70 ? -11.345 20.026 15.795 1.00 86.62 70 ARG A CA 1
ATOM 568 C C . ARG A 1 70 ? -10.641 20.850 14.718 1.00 86.62 70 ARG A C 1
ATOM 570 O O . ARG A 1 70 ? -9.876 20.286 13.942 1.00 86.62 70 ARG A O 1
ATOM 577 N N . ALA A 1 71 ? -10.854 22.164 14.698 1.00 90.00 71 ALA A N 1
ATOM 578 C CA . ALA A 1 71 ? -10.197 23.060 13.750 1.00 90.00 71 ALA A CA 1
ATOM 579 C C . ALA A 1 71 ? -8.670 23.071 13.942 1.00 90.00 71 ALA A C 1
ATOM 581 O O . ALA A 1 71 ? -7.924 23.071 12.968 1.00 90.00 71 ALA A O 1
ATOM 582 N N . ALA A 1 72 ? -8.185 23.017 15.185 1.00 84.31 72 ALA A N 1
ATOM 583 C CA . ALA A 1 72 ? -6.759 22.921 15.487 1.00 84.31 72 ALA A CA 1
ATOM 584 C C . ALA A 1 72 ? -6.160 21.576 15.040 1.00 84.31 72 ALA A C 1
ATOM 586 O O . ALA A 1 72 ? -5.051 21.545 14.505 1.00 84.31 72 ALA A O 1
ATOM 587 N N . GLN A 1 73 ? -6.885 20.468 15.223 1.00 76.44 73 GLN A N 1
ATOM 588 C CA . GLN A 1 73 ? -6.481 19.155 14.709 1.00 76.44 73 GLN A CA 1
ATOM 589 C C . GLN A 1 73 ? -6.433 19.135 13.178 1.00 76.44 73 GLN A C 1
ATOM 591 O O . GLN A 1 73 ? -5.488 18.591 12.606 1.00 76.44 73 GLN A O 1
ATOM 596 N N . GLU A 1 74 ? -7.413 19.749 12.519 1.00 84.62 74 GLU A N 1
ATOM 597 C CA . GLU A 1 74 ? -7.449 19.887 11.064 1.00 84.62 74 GLU A CA 1
ATOM 598 C C . GLU A 1 74 ? -6.292 20.756 10.557 1.00 84.62 74 GLU A C 1
ATOM 600 O O . GLU A 1 74 ? -5.533 20.314 9.701 1.00 84.62 74 GLU A O 1
ATOM 605 N N . ALA A 1 75 ? -6.045 21.913 11.175 1.00 82.19 75 ALA A N 1
ATOM 606 C CA . ALA A 1 75 ? -4.910 22.772 10.838 1.00 82.19 75 ALA A CA 1
ATOM 607 C C . ALA A 1 75 ? -3.556 22.070 11.051 1.00 82.19 75 ALA A C 1
ATOM 609 O O . ALA A 1 75 ? -2.638 22.205 10.239 1.00 82.19 75 ALA A O 1
ATOM 610 N N . LEU A 1 76 ? -3.415 21.276 12.120 1.00 79.81 76 LEU A N 1
ATOM 611 C CA . LEU A 1 76 ? -2.219 20.464 12.345 1.00 79.81 76 LEU A CA 1
ATOM 612 C C . LEU A 1 76 ? -2.061 19.402 11.250 1.00 79.81 76 LEU A C 1
ATOM 614 O O . LEU A 1 76 ? -0.952 19.210 10.746 1.00 79.81 76 LEU A O 1
ATOM 618 N N . ARG A 1 77 ? -3.153 18.734 10.862 1.00 74.69 77 ARG A N 1
ATOM 619 C CA . ARG A 1 77 ? -3.169 17.763 9.761 1.00 74.69 77 ARG A CA 1
ATOM 620 C C . ARG A 1 77 ? -2.746 18.422 8.451 1.00 74.69 77 ARG A C 1
ATOM 622 O O . ARG A 1 77 ? -1.876 17.884 7.775 1.00 74.69 77 ARG A O 1
ATOM 629 N N . GLU A 1 78 ? -3.281 19.597 8.138 1.00 78.38 78 GLU A N 1
ATOM 630 C CA . GLU A 1 78 ? -2.913 20.371 6.951 1.00 78.38 78 GLU A CA 1
ATOM 631 C C . GLU A 1 78 ? -1.449 20.819 6.970 1.00 78.38 78 GLU A C 1
ATOM 633 O O . GLU A 1 78 ? -0.757 20.705 5.961 1.00 78.38 78 GLU A O 1
ATOM 638 N N . SER A 1 79 ? -0.932 21.264 8.119 1.00 73.25 79 SER A N 1
ATOM 639 C CA . SER A 1 79 ? 0.479 21.660 8.245 1.00 73.25 79 SER A CA 1
ATOM 640 C C . SER A 1 79 ? 1.460 20.499 8.045 1.00 73.25 79 SER A C 1
ATOM 642 O O . SER A 1 79 ? 2.629 20.723 7.736 1.00 73.25 79 SER A O 1
ATOM 644 N N . ARG A 1 80 ? 0.988 19.257 8.220 1.00 77.06 80 ARG A N 1
ATOM 645 C CA . ARG A 1 80 ? 1.758 18.030 7.989 1.00 77.06 80 ARG A CA 1
ATOM 646 C C . ARG A 1 80 ? 1.689 17.551 6.540 1.00 77.06 80 ARG A C 1
ATOM 648 O O . ARG A 1 80 ? 2.393 16.601 6.207 1.00 77.06 80 ARG A O 1
ATOM 655 N N . ILE A 1 81 ? 0.878 18.181 5.683 1.00 75.62 81 ILE A N 1
ATOM 656 C CA . ILE A 1 81 ? 0.842 17.858 4.255 1.00 75.62 81 ILE A CA 1
ATOM 657 C C . ILE A 1 81 ? 2.171 18.295 3.640 1.00 75.62 81 ILE A C 1
ATOM 659 O O . ILE A 1 81 ? 2.417 19.480 3.402 1.00 75.62 81 ILE A O 1
ATOM 663 N N . ILE A 1 82 ? 3.031 17.315 3.374 1.00 79.88 82 ILE A N 1
ATOM 664 C CA . ILE A 1 82 ? 4.259 17.524 2.616 1.00 79.88 82 ILE A CA 1
ATOM 665 C C . ILE A 1 82 ? 3.843 17.805 1.174 1.00 79.88 82 ILE A C 1
ATOM 667 O O . ILE A 1 82 ? 3.170 16.996 0.531 1.00 79.88 82 ILE A O 1
ATOM 671 N N . ARG A 1 83 ? 4.216 18.983 0.676 1.00 87.38 83 ARG A N 1
ATOM 672 C CA . ARG A 1 83 ? 3.990 19.358 -0.720 1.00 87.38 83 ARG A CA 1
ATOM 673 C C . ARG A 1 83 ? 5.142 18.826 -1.571 1.00 87.38 83 ARG A C 1
ATOM 675 O O . ARG A 1 83 ? 6.277 18.866 -1.097 1.00 87.38 83 ARG A O 1
ATOM 682 N N . PRO A 1 84 ? 4.873 18.360 -2.796 1.00 93.12 84 PRO A N 1
ATOM 683 C CA . PRO A 1 84 ? 5.935 17.942 -3.696 1.00 93.12 84 PRO A CA 1
ATOM 684 C C . PRO A 1 84 ? 6.770 19.144 -4.159 1.00 93.12 84 PRO A C 1
ATOM 686 O O . PRO A 1 84 ? 6.260 20.258 -4.310 1.00 93.12 84 PRO A O 1
ATOM 689 N N . ASP A 1 85 ? 8.054 18.898 -4.397 1.00 93.06 85 ASP A N 1
ATOM 690 C CA . ASP A 1 85 ? 9.046 19.861 -4.880 1.00 93.06 85 ASP A CA 1
ATOM 691 C C . ASP A 1 85 ? 8.837 20.217 -6.361 1.00 93.06 85 ASP A C 1
ATOM 693 O O . ASP A 1 85 ? 9.102 21.341 -6.791 1.00 93.06 85 ASP A O 1
ATOM 697 N N . ALA A 1 86 ? 8.369 19.248 -7.146 1.00 94.56 86 ALA A N 1
ATOM 698 C CA . ALA A 1 86 ? 8.097 19.369 -8.573 1.00 94.56 86 ALA A CA 1
ATOM 699 C C . ALA A 1 86 ? 7.022 18.355 -8.989 1.00 94.56 86 ALA A C 1
ATOM 701 O O . ALA A 1 86 ? 6.568 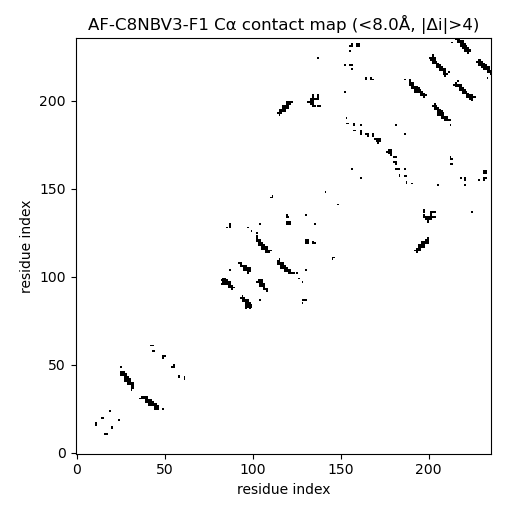17.556 -8.174 1.00 94.56 86 ALA A O 1
ATOM 702 N N . TYR A 1 87 ? 6.625 18.375 -10.260 1.00 96.25 87 TYR A N 1
ATOM 703 C CA . TYR A 1 87 ? 5.719 17.377 -10.821 1.00 96.25 87 TYR A CA 1
ATOM 704 C C . TYR A 1 87 ? 6.289 16.792 -12.106 1.00 96.25 87 TYR A C 1
ATOM 706 O O . TYR A 1 87 ? 6.848 17.515 -12.932 1.00 96.25 87 TYR A O 1
ATOM 714 N N . TRP A 1 88 ? 6.084 15.493 -12.286 1.00 97.25 88 TRP A N 1
ATOM 715 C CA . TRP A 1 88 ? 6.345 14.771 -13.524 1.00 97.25 88 TRP A CA 1
ATOM 716 C C . TRP A 1 88 ? 5.048 14.124 -14.020 1.00 97.25 88 TRP A C 1
ATOM 718 O O . TRP A 1 88 ? 4.248 13.652 -13.217 1.00 97.25 88 TRP A O 1
ATOM 728 N N . GLN A 1 89 ? 4.825 14.095 -15.335 1.00 95.06 89 GLN A N 1
ATOM 729 C CA . GLN A 1 89 ? 3.621 13.510 -15.925 1.00 95.06 89 GLN A CA 1
ATOM 730 C C . GLN A 1 89 ? 3.935 12.829 -17.258 1.00 95.06 89 GLN A C 1
ATOM 732 O O . GLN A 1 89 ? 4.684 13.357 -18.082 1.00 95.06 89 GLN A O 1
ATOM 737 N N . GLU A 1 90 ? 3.294 11.686 -17.481 1.00 93.75 90 GLU A N 1
ATOM 738 C CA . GLU A 1 90 ? 3.269 10.963 -18.748 1.00 93.75 90 GLU A CA 1
ATOM 739 C C . GLU A 1 90 ? 1.896 10.314 -18.913 1.00 93.75 90 GLU A C 1
ATOM 741 O O . GLU A 1 90 ? 1.491 9.524 -18.069 1.00 93.75 90 GLU A O 1
ATOM 746 N N . GLU A 1 91 ? 1.191 10.604 -20.007 1.00 92.62 91 GLU A N 1
ATOM 747 C CA . GLU A 1 91 ? -0.062 9.913 -20.332 1.00 92.62 91 GLU A CA 1
ATOM 748 C C . GLU A 1 91 ? 0.181 8.402 -20.515 1.00 92.62 91 GLU A C 1
ATOM 750 O O . GLU A 1 91 ? 1.130 8.025 -21.212 1.00 92.62 91 GLU A O 1
ATOM 755 N N . PRO A 1 92 ? -0.665 7.515 -19.955 1.00 94.12 92 PRO A N 1
ATOM 756 C CA . PRO A 1 92 ? -1.979 7.772 -19.344 1.00 94.12 92 PRO A CA 1
ATOM 757 C C . PRO A 1 92 ? -1.954 7.950 -17.812 1.00 94.12 92 PRO A C 1
ATOM 759 O O . PRO A 1 92 ? -2.993 7.846 -17.160 1.00 94.12 92 PRO A O 1
ATOM 762 N N . PHE A 1 93 ? -0.782 8.139 -17.209 1.00 95.88 93 PHE A N 1
ATOM 763 C CA . PHE A 1 93 ? -0.639 8.250 -15.762 1.00 95.88 93 PHE A CA 1
ATOM 764 C C . PHE A 1 93 ? -0.998 9.654 -15.250 1.00 95.88 93 PHE A C 1
ATOM 766 O O . PHE A 1 93 ? -0.821 10.646 -15.967 1.00 95.88 93 PHE A O 1
ATOM 773 N N . PRO A 1 94 ? -1.462 9.771 -13.992 1.00 96.56 94 PRO A N 1
ATOM 774 C CA . PRO A 1 94 ? -1.629 11.071 -13.355 1.00 96.56 94 PRO A CA 1
ATOM 775 C C . PRO A 1 94 ? -0.284 11.790 -13.179 1.00 96.56 94 PRO A C 1
ATOM 777 O O . PRO A 1 94 ? 0.793 11.218 -13.355 1.00 96.56 94 PRO A O 1
ATOM 780 N N . ALA A 1 95 ? -0.343 13.065 -12.798 1.00 97.25 95 ALA A N 1
ATOM 781 C CA . ALA A 1 95 ? 0.850 13.805 -12.415 1.00 97.25 95 ALA A CA 1
ATOM 782 C C . ALA A 1 95 ? 1.400 13.271 -11.083 1.00 97.25 95 ALA A C 1
ATOM 784 O O . ALA A 1 95 ? 0.711 13.297 -10.063 1.00 97.25 95 ALA A O 1
ATOM 785 N N . PHE A 1 96 ? 2.656 12.838 -11.089 1.00 97.88 96 PHE A N 1
ATOM 786 C CA . PHE A 1 96 ? 3.388 12.462 -9.890 1.00 97.88 96 PHE A CA 1
ATOM 787 C C . PHE A 1 96 ? 4.060 13.678 -9.274 1.00 97.88 96 PHE A C 1
ATOM 789 O O . PHE A 1 96 ? 4.810 14.389 -9.945 1.00 97.88 96 PHE A O 1
ATOM 796 N N . GLY A 1 97 ? 3.835 13.883 -7.980 1.00 97.19 97 GLY A N 1
ATOM 797 C CA . GLY A 1 97 ? 4.600 14.830 -7.185 1.00 97.19 97 GLY A CA 1
ATOM 798 C C . GLY A 1 97 ? 5.977 14.258 -6.860 1.00 97.19 97 GLY A C 1
ATOM 799 O O . GLY A 1 97 ? 6.081 13.128 -6.393 1.00 97.19 97 GLY A O 1
ATOM 800 N N . GLN A 1 98 ? 7.036 15.023 -7.099 1.00 96.81 98 GLN A N 1
ATOM 801 C CA . GLN A 1 98 ? 8.394 14.666 -6.702 1.00 96.81 98 GLN A CA 1
ATOM 802 C C . GLN A 1 98 ? 8.649 15.088 -5.256 1.00 96.81 98 GLN A C 1
ATOM 804 O O . GLN A 1 98 ? 8.433 16.242 -4.901 1.00 96.81 98 GLN A O 1
ATOM 809 N N . TYR A 1 99 ? 9.168 14.176 -4.447 1.00 94.88 99 TYR A N 1
ATOM 810 C CA . TYR A 1 99 ? 9.552 14.383 -3.059 1.00 94.88 99 TYR A CA 1
ATOM 811 C C . TYR A 1 99 ? 11.048 14.097 -2.920 1.00 94.88 99 TYR A C 1
ATOM 813 O O . TYR A 1 99 ? 11.470 12.957 -2.706 1.00 94.88 99 TYR A O 1
ATOM 821 N N . LYS A 1 100 ? 11.877 15.138 -3.046 1.00 91.94 100 LYS A N 1
ATOM 822 C CA . LYS A 1 100 ? 13.346 15.010 -3.046 1.00 91.94 100 LYS A CA 1
ATOM 823 C C . LYS A 1 100 ? 13.881 14.511 -1.704 1.00 91.94 100 LYS A C 1
ATOM 825 O O . LYS A 1 100 ? 14.885 13.816 -1.665 1.00 91.94 100 LYS A O 1
ATOM 830 N N . ALA A 1 101 ? 13.186 14.805 -0.604 1.00 90.69 101 ALA A N 1
ATOM 831 C CA . ALA A 1 101 ? 13.568 14.335 0.728 1.00 90.69 101 ALA A CA 1
ATOM 832 C C . ALA A 1 101 ? 13.450 12.808 0.901 1.00 90.69 101 ALA A C 1
ATOM 834 O O . ALA A 1 101 ? 14.217 12.229 1.669 1.00 90.69 101 ALA A O 1
ATOM 835 N N . SER A 1 102 ? 12.509 12.160 0.205 1.00 90.62 102 SER A N 1
ATOM 836 C CA . SER A 1 102 ? 12.321 10.703 0.240 1.00 90.62 102 SER A CA 1
ATOM 837 C C . SER A 1 102 ? 12.829 9.997 -1.018 1.00 90.62 102 SER A C 1
ATOM 839 O O . SER A 1 102 ? 12.763 8.774 -1.076 1.00 90.62 102 SER A O 1
ATOM 841 N N . ASN A 1 103 ? 13.381 10.736 -1.989 1.00 95.31 103 ASN A N 1
ATOM 842 C CA . ASN A 1 103 ? 13.811 10.230 -3.296 1.00 95.31 103 ASN A CA 1
ATOM 843 C C . ASN A 1 103 ? 12.682 9.495 -4.029 1.00 95.31 103 ASN A C 1
ATOM 845 O O . ASN A 1 103 ? 12.875 8.385 -4.515 1.00 95.31 103 ASN A O 1
ATOM 849 N N . GLN A 1 104 ? 11.481 10.074 -4.071 1.00 95.88 104 GLN A N 1
ATOM 850 C CA . GLN A 1 104 ? 10.311 9.412 -4.652 1.00 95.88 104 GLN A CA 1
ATOM 851 C C . GLN A 1 104 ? 9.478 10.353 -5.505 1.00 95.88 104 GLN A C 1
ATOM 853 O O . GLN A 1 104 ? 9.311 11.527 -5.187 1.00 95.88 104 GLN A O 1
ATOM 858 N N . PHE A 1 105 ? 8.879 9.800 -6.550 1.00 97.69 105 PHE A N 1
ATOM 859 C CA . PHE A 1 105 ? 7.712 10.380 -7.201 1.00 97.69 105 PHE A CA 1
ATOM 860 C C . PHE A 1 105 ? 6.476 9.654 -6.693 1.00 97.69 105 PHE A C 1
ATOM 862 O O . PHE A 1 105 ? 6.474 8.428 -6.714 1.00 97.69 105 PHE A O 1
ATOM 869 N N . ILE A 1 106 ? 5.443 10.372 -6.258 1.00 97.44 106 ILE A N 1
ATOM 870 C CA . ILE A 1 106 ? 4.227 9.775 -5.694 1.00 97.44 106 ILE A CA 1
ATOM 871 C C . ILE A 1 106 ? 2.992 10.348 -6.390 1.00 97.44 106 ILE A C 1
ATOM 873 O O . ILE A 1 106 ? 2.891 11.562 -6.586 1.00 97.44 106 ILE A O 1
ATOM 877 N N . ALA A 1 107 ? 2.059 9.474 -6.754 1.00 97.19 107 ALA A N 1
ATOM 878 C CA . ALA A 1 107 ? 0.727 9.839 -7.220 1.00 97.19 107 ALA A CA 1
ATOM 879 C C . ALA A 1 107 ? -0.301 8.829 -6.725 1.00 97.19 107 ALA A C 1
ATOM 881 O O . ALA A 1 107 ? 0.005 7.646 -6.608 1.00 97.19 107 ALA A O 1
ATOM 882 N N . ASP A 1 108 ? -1.536 9.282 -6.548 1.00 97.12 108 ASP A N 1
ATOM 883 C CA . ASP A 1 108 ? -2.672 8.381 -6.407 1.00 97.12 108 ASP A CA 1
ATOM 884 C C . ASP A 1 108 ? -3.282 8.115 -7.788 1.00 97.12 108 ASP A C 1
ATOM 886 O O . ASP A 1 108 ? -3.429 9.035 -8.602 1.00 97.12 108 ASP A O 1
ATOM 890 N N . MET A 1 109 ? -3.634 6.862 -8.068 1.00 95.94 109 MET A N 1
ATOM 891 C CA . MET A 1 109 ? -4.234 6.452 -9.340 1.00 95.94 109 MET A CA 1
ATOM 892 C C . MET A 1 109 ? -5.338 5.417 -9.153 1.00 95.94 109 MET A C 1
ATOM 894 O O . MET A 1 109 ? -5.370 4.691 -8.160 1.00 95.94 109 MET A O 1
ATOM 898 N N . ASP A 1 110 ? -6.233 5.343 -10.139 1.00 96.56 110 ASP A N 1
ATOM 899 C CA . ASP A 1 110 ? -7.213 4.264 -10.227 1.00 96.56 110 ASP A CA 1
ATOM 900 C C . ASP A 1 110 ? -6.517 2.937 -10.552 1.00 96.56 110 ASP A C 1
ATOM 902 O O . ASP A 1 110 ? -5.703 2.837 -11.478 1.00 96.56 110 ASP A O 1
ATOM 906 N N . TRP A 1 111 ? -6.869 1.919 -9.782 1.00 96.88 111 TRP A N 1
ATOM 907 C CA . TRP A 1 111 ? -6.470 0.540 -9.957 1.00 96.88 111 TRP A CA 1
ATOM 908 C C . TRP A 1 111 ? -7.695 -0.351 -9.764 1.00 96.88 111 TRP A C 1
ATOM 910 O O . TRP A 1 111 ? -8.120 -0.641 -8.644 1.00 96.88 111 TRP A O 1
ATOM 920 N N . LEU A 1 112 ? -8.281 -0.775 -10.887 1.00 96.50 112 LEU A N 1
ATOM 921 C CA . LEU A 1 112 ? -9.465 -1.641 -10.926 1.00 96.50 112 LEU A CA 1
ATOM 922 C C . LEU A 1 112 ? -10.671 -1.047 -10.170 1.00 96.50 112 LEU A C 1
ATOM 924 O O . LEU A 1 112 ? -11.422 -1.777 -9.523 1.00 96.50 112 LEU A O 1
ATOM 928 N N . GLY A 1 113 ? -10.861 0.276 -10.250 1.00 95.75 113 GLY A N 1
ATOM 929 C CA . GLY A 1 113 ? -11.952 0.985 -9.571 1.00 95.75 113 GLY A CA 1
ATOM 930 C C . GLY A 1 113 ? -11.665 1.384 -8.120 1.00 95.75 113 GLY A C 1
ATOM 931 O O . GLY A 1 113 ? -12.544 1.955 -7.473 1.00 95.75 113 GLY A O 1
ATOM 932 N N . ASN A 1 114 ? -10.465 1.098 -7.606 1.00 94.19 114 ASN A N 1
ATOM 933 C CA . ASN A 1 114 ? -10.000 1.548 -6.294 1.00 94.19 114 ASN A CA 1
ATOM 934 C C . ASN A 1 114 ? -8.869 2.565 -6.452 1.00 94.19 114 ASN A C 1
ATOM 936 O O . ASN A 1 114 ? -8.035 2.435 -7.342 1.00 94.19 114 ASN A O 1
ATOM 940 N N . THR A 1 115 ? -8.795 3.549 -5.560 1.00 97.00 115 THR A N 1
ATOM 941 C CA . THR A 1 115 ? -7.646 4.459 -5.512 1.00 97.00 115 THR A CA 1
ATOM 942 C C . THR A 1 115 ? -6.505 3.802 -4.748 1.00 97.00 115 THR A C 1
ATOM 944 O O . THR A 1 115 ? -6.684 3.448 -3.584 1.00 97.00 115 THR A O 1
ATOM 947 N N . ILE A 1 116 ? -5.335 3.699 -5.377 1.00 97.31 116 ILE A N 1
ATOM 948 C CA . ILE A 1 116 ? -4.090 3.274 -4.726 1.00 97.31 116 ILE A CA 1
ATOM 949 C C . ILE A 1 116 ? -3.036 4.367 -4.843 1.00 97.31 116 ILE A C 1
ATOM 951 O O . ILE A 1 116 ? -3.054 5.151 -5.797 1.00 97.31 116 ILE A O 1
ATOM 955 N N . SER A 1 117 ? -2.081 4.376 -3.917 1.00 97.81 117 SER A N 1
ATOM 956 C CA . SER A 1 117 ? -0.891 5.211 -4.044 1.00 97.81 117 SER A CA 1
ATOM 957 C C . SER A 1 117 ? 0.192 4.479 -4.834 1.00 97.81 117 SER A C 1
ATOM 959 O O . SER A 1 117 ? 0.407 3.278 -4.671 1.00 97.81 117 SER A O 1
ATOM 961 N N . VAL A 1 118 ? 0.900 5.182 -5.705 1.00 98.31 118 VAL A N 1
ATOM 962 C CA . VAL A 1 118 ? 2.013 4.627 -6.474 1.00 98.31 118 VAL A CA 1
ATOM 963 C C . VAL A 1 118 ? 3.247 5.475 -6.257 1.00 98.31 118 VAL A C 1
ATOM 965 O O . VAL A 1 118 ? 3.207 6.688 -6.454 1.00 98.31 118 VAL A O 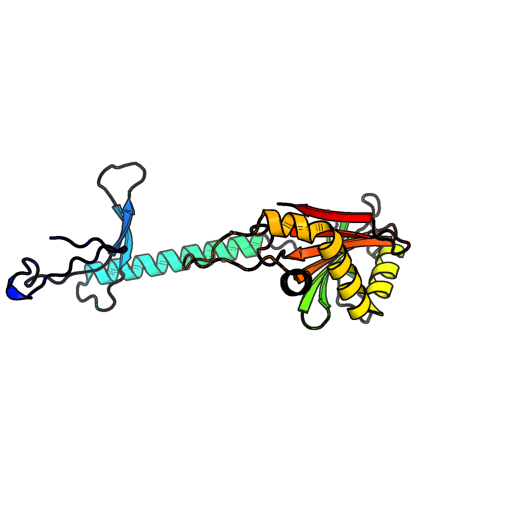1
ATOM 968 N N . SER A 1 119 ? 4.355 4.829 -5.888 1.00 98.19 119 SER A N 1
ATOM 969 C CA . SER A 1 119 ? 5.667 5.459 -5.792 1.00 98.19 119 SER A CA 1
ATOM 970 C C . SER A 1 119 ? 6.619 4.961 -6.879 1.00 98.19 119 SER A C 1
ATOM 972 O O . SER A 1 119 ? 6.668 3.772 -7.199 1.00 98.19 119 SER A O 1
ATOM 974 N N . LEU A 1 120 ? 7.400 5.879 -7.445 1.00 98.25 120 LEU A N 1
ATOM 975 C CA . LEU A 1 120 ? 8.567 5.579 -8.271 1.00 98.25 120 LEU A CA 1
ATOM 976 C C . LEU A 1 120 ? 9.802 6.032 -7.495 1.00 98.25 120 LEU A C 1
ATOM 978 O O . LEU A 1 120 ? 10.056 7.232 -7.363 1.00 98.25 120 LEU A O 1
ATOM 982 N N . ASP A 1 121 ? 10.547 5.074 -6.958 1.00 97.00 121 ASP A N 1
ATOM 983 C CA . ASP A 1 121 ? 11.674 5.353 -6.078 1.00 97.00 121 ASP A CA 1
ATOM 984 C C . ASP A 1 121 ? 12.928 5.641 -6.906 1.00 97.00 121 ASP A C 1
ATOM 986 O O . ASP A 1 121 ? 13.318 4.857 -7.776 1.00 97.00 121 ASP A O 1
ATOM 990 N N . GLN A 1 122 ? 13.585 6.753 -6.602 1.00 94.62 122 GLN A N 1
ATOM 991 C CA . GLN A 1 122 ? 14.873 7.158 -7.148 1.00 94.62 122 GLN A CA 1
ATOM 992 C C . GLN A 1 122 ? 16.021 6.574 -6.322 1.00 94.62 122 GLN A C 1
ATOM 994 O O . GLN A 1 122 ? 15.887 6.258 -5.138 1.00 94.62 122 GLN A O 1
ATOM 999 N N . HIS A 1 123 ? 17.185 6.437 -6.955 1.00 93.69 123 HIS A N 1
ATOM 1000 C CA . HIS A 1 123 ? 18.407 6.168 -6.209 1.00 93.69 123 HIS A CA 1
ATOM 1001 C C . HIS A 1 123 ? 18.736 7.391 -5.328 1.00 93.69 123 HIS A C 1
ATOM 1003 O O . HIS A 1 123 ? 18.569 8.508 -5.806 1.00 93.69 123 HIS A O 1
ATOM 1009 N N . PRO A 1 124 ? 19.245 7.236 -4.091 1.00 89.06 124 PRO A N 1
ATOM 1010 C CA . PRO A 1 124 ? 19.552 8.378 -3.217 1.00 89.06 124 PRO A CA 1
ATOM 1011 C C . PRO A 1 124 ? 20.545 9.399 -3.792 1.00 89.06 124 PRO A C 1
ATOM 1013 O O . PRO A 1 124 ? 20.515 10.569 -3.429 1.00 89.06 124 PRO A O 1
ATOM 1016 N N . ASP A 1 125 ? 21.425 8.946 -4.686 1.00 89.56 125 ASP A N 1
ATOM 1017 C CA . ASP A 1 125 ? 22.390 9.802 -5.391 1.00 89.56 125 ASP A CA 1
ATOM 1018 C C . ASP A 1 125 ? 21.827 10.420 -6.688 1.00 89.56 125 ASP A C 1
ATOM 1020 O O . ASP A 1 125 ? 22.512 11.198 -7.355 1.00 89.56 125 ASP A O 1
ATOM 1024 N N . ASP A 1 126 ? 20.601 10.060 -7.078 1.00 86.31 126 ASP A N 1
ATOM 1025 C CA . ASP A 1 126 ? 19.928 10.608 -8.252 1.00 86.31 126 ASP A CA 1
ATOM 1026 C C . ASP A 1 126 ? 19.080 11.823 -7.854 1.00 86.31 126 ASP A C 1
ATOM 1028 O O . ASP A 1 126 ? 18.160 11.736 -7.048 1.00 86.31 126 ASP A O 1
ATOM 1032 N N . SER A 1 127 ? 19.402 12.972 -8.447 1.00 83.88 127 SER A N 1
ATOM 1033 C CA . SER A 1 127 ? 18.702 14.249 -8.236 1.00 83.88 127 SER A CA 1
ATOM 1034 C C . SER A 1 127 ? 17.913 14.699 -9.468 1.00 83.88 127 SER A C 1
ATOM 1036 O O . SER A 1 127 ? 17.505 15.858 -9.558 1.00 83.88 127 SER A O 1
ATOM 1038 N N . SER A 1 128 ? 17.719 13.790 -10.426 1.00 90.06 128 SER A N 1
ATOM 1039 C CA . SER A 1 128 ? 16.954 14.015 -11.646 1.00 90.06 128 SER A C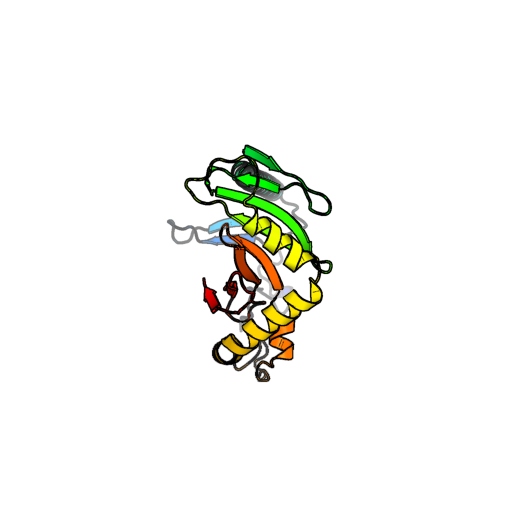A 1
ATOM 1040 C C . SER A 1 128 ? 15.505 14.410 -11.348 1.00 90.06 128 SER A C 1
ATOM 1042 O O . SER A 1 128 ? 14.862 13.840 -10.469 1.00 90.06 128 SER A O 1
ATOM 1044 N N . ASP A 1 129 ? 14.964 15.341 -12.134 1.00 92.25 129 ASP A N 1
ATOM 1045 C CA . ASP A 1 129 ? 13.551 15.747 -12.084 1.00 92.25 129 ASP A CA 1
ATOM 1046 C C . ASP A 1 129 ? 12.640 14.819 -12.926 1.00 92.25 129 ASP A C 1
ATOM 1048 O O . ASP A 1 129 ? 11.458 15.100 -13.122 1.00 92.25 129 ASP A O 1
ATOM 1052 N N . ILE A 1 130 ? 13.179 13.702 -13.436 1.00 94.75 130 ILE A N 1
ATOM 1053 C CA . ILE A 1 130 ? 12.418 12.631 -14.097 1.00 94.75 130 ILE A CA 1
ATOM 1054 C C . ILE A 1 130 ? 12.575 11.296 -13.352 1.00 94.75 130 ILE A C 1
ATOM 1056 O O . ILE A 1 130 ? 13.674 11.010 -12.864 1.00 94.75 130 ILE A O 1
ATOM 1060 N N . PRO A 1 131 ? 11.527 10.448 -13.302 1.00 96.38 131 PRO A N 1
ATOM 1061 C CA . PRO A 1 131 ? 11.613 9.148 -12.655 1.00 96.38 131 PRO A CA 1
ATOM 1062 C C . PRO A 1 131 ? 12.581 8.191 -13.365 1.00 96.38 131 PRO A C 1
ATOM 1064 O O . PRO A 1 131 ? 12.792 8.301 -14.580 1.00 96.38 131 PRO A O 1
ATOM 1067 N N . PRO A 1 132 ? 13.137 7.197 -12.649 1.00 96.88 132 PRO A N 1
ATOM 1068 C CA . PRO A 1 132 ? 14.083 6.256 -13.229 1.00 96.88 132 PRO A CA 1
ATOM 1069 C C . PRO A 1 132 ? 13.436 5.424 -14.349 1.00 96.88 132 PRO A C 1
ATOM 1071 O O . PRO A 1 132 ? 12.329 4.904 -14.168 1.00 96.88 132 PRO A O 1
ATOM 1074 N N . PRO A 1 133 ? 14.123 5.201 -15.487 1.00 96.56 133 PRO A N 1
ATOM 1075 C CA . PRO A 1 133 ? 13.553 4.460 -16.612 1.00 96.56 133 PRO A CA 1
ATOM 1076 C C . PRO A 1 133 ? 13.074 3.043 -16.268 1.00 96.56 133 PRO A C 1
ATOM 1078 O O . PRO A 1 133 ? 12.069 2.595 -16.818 1.00 96.56 133 PRO A O 1
ATOM 1081 N N . ALA A 1 134 ? 13.764 2.339 -15.363 1.00 97.88 134 ALA A N 1
ATOM 1082 C CA . ALA A 1 134 ? 13.381 0.988 -14.951 1.00 97.88 134 ALA A CA 1
ATOM 1083 C C . ALA A 1 134 ? 12.117 0.985 -14.075 1.00 97.88 134 ALA A C 1
ATOM 1085 O O . ALA A 1 134 ? 11.221 0.181 -14.322 1.00 97.88 134 ALA A O 1
ATOM 1086 N N . ALA A 1 135 ? 11.994 1.929 -13.135 1.00 98.06 135 ALA A N 1
ATOM 1087 C CA . ALA A 1 135 ? 10.781 2.105 -12.335 1.00 98.06 135 ALA A CA 1
ATOM 1088 C C . ALA A 1 135 ? 9.567 2.400 -13.234 1.00 98.06 135 ALA A C 1
ATOM 1090 O O . ALA A 1 135 ? 8.518 1.769 -13.100 1.00 98.06 135 ALA A O 1
ATOM 1091 N N . LEU A 1 136 ? 9.736 3.289 -14.223 1.00 97.19 136 LEU A N 1
ATOM 1092 C CA . LEU A 1 136 ? 8.700 3.593 -15.215 1.00 97.19 136 LEU A CA 1
ATOM 1093 C C . LEU A 1 136 ? 8.337 2.392 -16.087 1.00 97.19 136 LEU A C 1
ATOM 1095 O O . LEU A 1 136 ? 7.162 2.161 -16.365 1.00 97.19 136 LEU A O 1
ATOM 1099 N N . ALA A 1 137 ? 9.326 1.617 -16.536 1.00 97.69 137 ALA A N 1
ATOM 1100 C CA . ALA A 1 137 ? 9.070 0.397 -17.296 1.00 97.69 137 ALA A CA 1
ATOM 1101 C C . ALA A 1 137 ? 8.243 -0.609 -16.480 1.00 97.69 137 ALA A C 1
ATOM 1103 O O . ALA A 1 137 ? 7.329 -1.234 -17.025 1.00 97.69 137 ALA A O 1
ATOM 1104 N N . THR A 1 138 ? 8.514 -0.719 -15.178 1.00 98.38 138 THR A N 1
ATOM 1105 C CA . THR A 1 138 ? 7.738 -1.559 -14.265 1.00 98.38 138 THR A CA 1
ATOM 1106 C C . THR A 1 138 ? 6.315 -1.039 -14.091 1.00 98.38 138 THR A C 1
ATOM 1108 O O . THR A 1 138 ? 5.384 -1.815 -14.297 1.00 98.38 138 THR A O 1
ATOM 1111 N N . LEU A 1 139 ? 6.112 0.260 -13.850 1.00 98.00 139 LEU A N 1
ATOM 1112 C CA . LEU A 1 139 ? 4.765 0.842 -13.785 1.00 98.00 139 LEU A CA 1
ATOM 1113 C C . LEU A 1 139 ? 3.962 0.568 -15.068 1.00 98.00 139 LEU A C 1
ATOM 1115 O O . LEU A 1 139 ? 2.831 0.089 -15.001 1.00 98.00 139 LEU A O 1
ATOM 1119 N N . ARG A 1 140 ? 4.560 0.777 -16.249 1.00 97.75 140 ARG A N 1
ATOM 1120 C CA . ARG A 1 140 ? 3.911 0.473 -17.540 1.00 97.75 140 ARG A CA 1
ATOM 1121 C C . ARG A 1 140 ? 3.553 -1.010 -17.677 1.00 97.75 140 ARG A C 1
ATOM 1123 O O . ARG A 1 140 ? 2.477 -1.334 -18.172 1.00 97.75 140 ARG A O 1
ATOM 1130 N N . LYS A 1 141 ? 4.427 -1.917 -17.228 1.00 96.75 141 LYS A N 1
ATOM 1131 C CA . LYS A 1 141 ? 4.186 -3.373 -17.218 1.00 96.75 141 LYS A CA 1
ATOM 1132 C C . LYS A 1 141 ? 3.029 -3.764 -16.292 1.00 96.75 141 LYS A C 1
ATOM 1134 O O . LYS A 1 141 ? 2.283 -4.681 -16.636 1.00 96.75 141 LYS A O 1
ATOM 1139 N N . LEU A 1 142 ? 2.896 -3.103 -15.142 1.00 97.50 142 LEU A N 1
ATOM 1140 C CA . LEU A 1 142 ? 1.796 -3.314 -14.197 1.00 97.50 142 LEU A CA 1
ATOM 1141 C C . LEU A 1 142 ? 0.477 -2.796 -14.780 1.00 97.50 142 LEU A C 1
ATOM 1143 O O . LEU A 1 142 ? -0.491 -3.547 -14.882 1.00 97.50 142 LEU A O 1
ATOM 1147 N N . TYR A 1 143 ? 0.485 -1.556 -15.267 1.00 96.69 143 TYR A N 1
ATOM 1148 C CA . TYR A 1 143 ? -0.679 -0.885 -15.845 1.00 96.69 143 TYR A CA 1
ATOM 1149 C C . TYR A 1 143 ? -1.217 -1.557 -17.116 1.00 96.69 143 TYR A C 1
ATOM 1151 O O . TYR A 1 143 ? -2.404 -1.479 -17.406 1.00 96.69 143 TYR A O 1
ATOM 1159 N N . ALA A 1 144 ? -0.370 -2.249 -17.881 1.00 97.06 144 ALA A N 1
ATOM 1160 C CA . ALA A 1 144 ? -0.805 -2.969 -19.078 1.00 97.06 144 ALA A CA 1
ATOM 1161 C C . ALA A 1 144 ? -1.640 -4.232 -18.781 1.00 97.06 144 ALA A C 1
ATOM 1163 O O . ALA A 1 144 ? -2.262 -4.769 -19.698 1.00 97.06 144 ALA A O 1
ATOM 1164 N N . ALA A 1 145 ? -1.614 -4.750 -17.547 1.00 97.38 145 ALA A N 1
ATOM 1165 C CA . ALA A 1 145 ? -2.351 -5.954 -17.158 1.00 97.38 145 ALA A CA 1
ATOM 1166 C C . ALA A 1 145 ? -2.717 -5.942 -15.656 1.00 97.38 145 ALA A C 1
ATOM 1168 O O . ALA A 1 145 ? -2.254 -6.821 -14.915 1.00 97.38 145 ALA A O 1
ATOM 1169 N N . PRO A 1 146 ? -3.513 -4.962 -15.190 1.00 97.19 146 PRO A N 1
ATOM 1170 C CA . PRO A 1 146 ? -3.747 -4.742 -13.766 1.00 97.19 146 PRO A CA 1
ATOM 1171 C C . PRO A 1 146 ? -4.461 -5.927 -13.103 1.00 97.19 146 PRO A C 1
ATOM 1173 O O . PRO A 1 146 ? -4.036 -6.362 -12.037 1.00 97.19 146 PRO A O 1
ATOM 1176 N N . GLU A 1 147 ? -5.448 -6.550 -13.757 1.00 98.12 147 GLU A N 1
ATOM 1177 C CA . GLU A 1 147 ? -6.175 -7.715 -13.223 1.00 98.12 147 GLU A CA 1
ATOM 1178 C C . GLU A 1 147 ? -5.255 -8.921 -13.022 1.00 98.12 147 GLU A C 1
ATOM 1180 O O . GLU A 1 147 ? -5.360 -9.653 -12.036 1.00 98.12 147 GLU A O 1
ATOM 1185 N N . LYS A 1 148 ? -4.321 -9.128 -13.959 1.00 97.75 148 LYS A N 1
ATOM 1186 C CA . LYS A 1 148 ? -3.338 -10.210 -13.863 1.00 97.75 148 LYS A CA 1
ATOM 1187 C C . LYS A 1 148 ? -2.428 -9.990 -12.660 1.00 97.75 148 LYS A C 1
ATOM 1189 O O . LYS A 1 148 ? -2.188 -10.931 -11.908 1.00 97.75 148 LYS A O 1
ATOM 1194 N N . TRP A 1 149 ? -1.891 -8.781 -12.506 1.00 97.69 149 TRP A N 1
ATOM 1195 C CA . TRP A 1 149 ? -0.983 -8.473 -11.403 1.00 97.69 149 TRP A CA 1
ATOM 1196 C C . TRP A 1 149 ? -1.693 -8.502 -10.056 1.00 97.69 149 TRP A C 1
ATOM 1198 O O . TRP A 1 149 ? -1.145 -9.102 -9.137 1.00 97.69 149 TRP A O 1
ATOM 1208 N N . GLN A 1 150 ? -2.915 -7.971 -9.972 1.00 98.06 150 GLN A N 1
ATOM 1209 C CA . GLN A 1 150 ? -3.764 -8.074 -8.786 1.00 98.06 150 GLN A CA 1
ATOM 1210 C C . GLN A 1 150 ? -3.895 -9.535 -8.343 1.00 98.06 150 GLN A C 1
ATOM 1212 O O . GLN A 1 150 ? -3.482 -9.888 -7.242 1.00 98.06 150 GLN A O 1
ATOM 1217 N N . ALA A 1 151 ? -4.349 -10.411 -9.245 1.00 97.75 151 ALA A N 1
ATOM 1218 C CA . ALA A 1 151 ? -4.533 -11.824 -8.933 1.00 97.75 151 ALA A CA 1
ATOM 1219 C C . ALA A 1 151 ? -3.215 -12.526 -8.560 1.00 97.75 151 ALA A C 1
ATOM 1221 O O . ALA A 1 151 ? -3.186 -13.342 -7.643 1.00 97.75 151 ALA A O 1
ATOM 1222 N N . CYS A 1 152 ? -2.110 -12.236 -9.257 1.00 97.88 152 CYS A N 1
ATOM 1223 C CA . CYS A 1 152 ? -0.813 -12.825 -8.926 1.00 97.88 152 CYS A CA 1
ATOM 1224 C C . CYS A 1 152 ? -0.320 -12.397 -7.534 1.00 97.88 152 CYS A C 1
ATOM 1226 O O . CYS A 1 152 ? 0.181 -13.245 -6.798 1.00 97.88 152 CYS A O 1
ATOM 1228 N N . LEU A 1 153 ? -0.464 -11.118 -7.175 1.00 98.25 153 LEU A N 1
ATOM 1229 C CA . LEU A 1 153 ? -0.061 -10.596 -5.869 1.00 98.25 153 LEU A CA 1
ATOM 1230 C C . LEU A 1 153 ? -0.929 -11.171 -4.741 1.00 98.25 153 LEU A C 1
ATOM 1232 O O . LEU A 1 153 ? -0.384 -11.661 -3.755 1.00 98.25 153 LEU A O 1
ATOM 1236 N N . GLU A 1 154 ? -2.254 -11.176 -4.910 1.00 98.19 154 GLU A N 1
ATOM 1237 C CA . GLU A 1 154 ? -3.198 -11.726 -3.928 1.00 98.19 154 GLU A CA 1
ATOM 1238 C C . GLU A 1 154 ? -2.987 -13.224 -3.700 1.00 98.19 154 GLU A C 1
ATOM 1240 O O . GLU A 1 154 ? -2.975 -13.685 -2.559 1.00 98.19 154 GLU A O 1
ATOM 1245 N N . ASN A 1 155 ? -2.797 -13.994 -4.776 1.00 98.19 155 ASN A N 1
ATOM 1246 C CA . ASN A 1 155 ? -2.534 -15.427 -4.664 1.00 98.19 155 ASN A CA 1
ATOM 1247 C C . ASN A 1 155 ? -1.206 -15.682 -3.949 1.00 98.19 155 ASN A C 1
ATOM 1249 O O . ASN A 1 155 ? -1.158 -16.521 -3.059 1.00 98.19 155 ASN A O 1
ATOM 1253 N N . TRP A 1 156 ? -0.152 -14.931 -4.278 1.00 98.25 156 TRP A N 1
ATOM 1254 C CA . TRP A 1 156 ? 1.139 -15.089 -3.613 1.00 98.25 156 TRP A CA 1
ATOM 1255 C C . TRP A 1 156 ? 1.079 -14.733 -2.121 1.00 98.25 156 TRP A C 1
ATOM 1257 O O . TRP A 1 156 ? 1.618 -15.467 -1.294 1.00 98.25 156 TRP A O 1
ATOM 1267 N N . ALA A 1 157 ? 0.398 -13.639 -1.764 1.00 98.19 157 ALA A N 1
ATOM 1268 C CA . ALA A 1 157 ? 0.176 -13.268 -0.368 1.00 98.19 157 ALA A CA 1
ATOM 1269 C C . ALA A 1 157 ? -0.616 -14.351 0.380 1.00 98.19 157 ALA A C 1
ATOM 1271 O O . ALA A 1 157 ? -0.224 -14.752 1.473 1.00 98.19 157 ALA A O 1
ATOM 1272 N N . CYS A 1 158 ? -1.688 -14.863 -0.229 1.00 98.12 158 CYS A N 1
ATOM 1273 C CA . CYS A 1 158 ? -2.502 -15.933 0.338 1.00 98.12 158 CYS A CA 1
ATOM 1274 C C . CYS A 1 158 ? -1.692 -17.217 0.545 1.00 98.12 158 CYS A C 1
ATOM 1276 O O . CYS A 1 158 ? -1.697 -17.771 1.640 1.00 98.12 158 CYS A O 1
ATOM 1278 N N . ASP A 1 159 ? -0.970 -17.679 -0.474 1.00 97.88 159 ASP A N 1
ATOM 1279 C CA . ASP A 1 159 ? -0.179 -18.910 -0.399 1.00 97.88 159 ASP A CA 1
ATOM 1280 C C . ASP A 1 159 ? 0.893 -18.831 0.699 1.00 97.88 159 ASP A C 1
ATOM 1282 O O . ASP A 1 159 ? 1.180 -19.829 1.361 1.00 97.88 159 ASP A O 1
ATOM 1286 N N . ALA A 1 160 ? 1.471 -17.646 0.914 1.00 97.38 160 ALA A N 1
ATOM 1287 C CA . ALA A 1 160 ? 2.500 -17.431 1.923 1.00 97.38 160 ALA A CA 1
ATOM 1288 C C . ALA A 1 160 ? 1.948 -17.235 3.345 1.00 97.38 160 ALA A C 1
ATOM 1290 O O . ALA A 1 160 ? 2.599 -17.655 4.301 1.00 97.38 160 ALA A O 1
ATOM 1291 N N . LEU A 1 161 ? 0.792 -16.580 3.500 1.00 97.88 161 LEU A N 1
ATOM 1292 C CA . LEU A 1 161 ? 0.341 -16.044 4.792 1.00 97.88 161 LEU A CA 1
ATOM 1293 C C . LEU A 1 161 ? -0.959 -16.658 5.324 1.00 97.88 161 LEU A C 1
ATOM 1295 O O . LEU A 1 161 ? -1.319 -16.381 6.465 1.00 97.88 161 LEU A O 1
ATOM 1299 N N . LEU A 1 162 ? -1.662 -17.495 4.553 1.00 97.69 162 LEU A N 1
ATOM 1300 C CA . LEU A 1 162 ? -2.967 -18.036 4.956 1.00 97.69 162 LEU A CA 1
ATOM 1301 C C . LEU A 1 162 ? -2.912 -18.839 6.260 1.00 97.69 162 LEU A C 1
ATOM 1303 O O . LEU A 1 162 ? -3.794 -18.680 7.098 1.00 97.69 162 LEU A O 1
ATOM 1307 N N . GLU A 1 163 ? -1.903 -19.693 6.443 1.00 96.56 163 GLU A N 1
ATOM 1308 C CA . GLU A 1 163 ? -1.786 -20.469 7.686 1.00 96.56 163 GLU A CA 1
ATOM 1309 C C . GLU A 1 163 ? -1.503 -19.556 8.883 1.00 96.56 163 GLU A C 1
ATOM 1311 O O . GLU A 1 163 ? -2.150 -19.685 9.915 1.00 96.56 163 GLU A O 1
ATOM 1316 N N . SER A 1 164 ? -0.631 -18.555 8.724 1.00 96.00 164 SER A N 1
ATOM 1317 C CA . SER A 1 164 ? -0.405 -17.560 9.775 1.00 96.00 164 SER A CA 1
ATOM 1318 C C . SER A 1 164 ? -1.665 -16.753 10.085 1.00 96.00 164 SER A C 1
ATOM 1320 O O . SER A 1 164 ? -1.936 -16.495 11.247 1.00 96.00 164 SER A O 1
ATOM 1322 N N . ALA A 1 165 ? -2.467 -16.389 9.084 1.00 94.94 165 ALA A N 1
ATOM 1323 C CA . ALA A 1 165 ? -3.732 -15.692 9.314 1.00 94.94 165 ALA A CA 1
ATOM 1324 C C . ALA A 1 165 ? -4.750 -16.561 10.070 1.00 94.94 165 ALA A C 1
ATOM 1326 O O . ALA A 1 165 ? -5.535 -16.041 10.855 1.00 94.94 165 ALA A O 1
ATOM 1327 N N . ARG A 1 166 ? -4.734 -17.887 9.875 1.00 95.00 166 ARG A N 1
ATOM 1328 C CA . ARG A 1 166 ? -5.566 -18.812 10.664 1.00 95.00 166 ARG A CA 1
ATOM 1329 C C . ARG A 1 166 ? -5.125 -18.887 12.115 1.00 95.00 166 ARG A C 1
ATOM 1331 O O . ARG A 1 166 ? -5.980 -18.916 12.986 1.00 95.00 166 ARG A O 1
ATOM 1338 N N . ASP A 1 167 ? -3.821 -18.882 12.370 1.00 93.81 167 ASP A N 1
ATOM 1339 C CA . ASP A 1 167 ? -3.292 -18.876 13.738 1.00 93.81 167 ASP A CA 1
ATOM 1340 C C . ASP A 1 167 ? -3.668 -17.594 14.508 1.00 93.81 167 ASP A C 1
ATOM 1342 O O . ASP A 1 167 ? -3.662 -17.589 15.737 1.00 93.81 167 ASP A O 1
ATOM 1346 N N . TRP A 1 168 ? -3.976 -16.510 13.790 1.00 92.31 168 TRP A N 1
ATOM 1347 C CA . TRP A 1 168 ? -4.415 -15.226 14.345 1.00 92.31 168 TRP A CA 1
ATOM 1348 C C . TRP A 1 168 ? -5.939 -15.071 14.402 1.00 92.31 168 TRP A C 1
ATOM 1350 O O . TRP A 1 168 ? -6.425 -14.085 14.951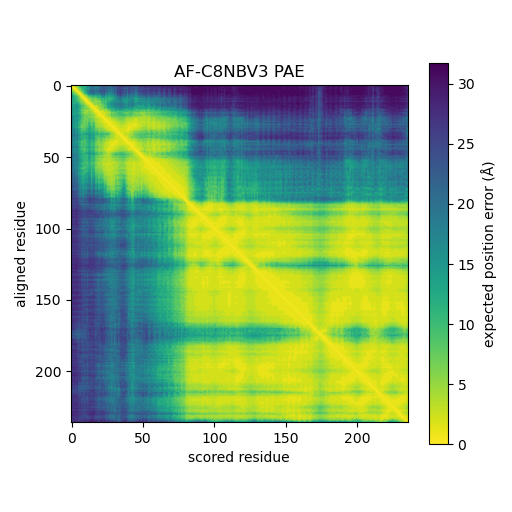 1.00 92.31 168 TRP A O 1
ATOM 1360 N N . GLN A 1 169 ? -6.695 -16.011 13.833 1.00 91.12 169 GLN A N 1
ATOM 1361 C CA . GLN A 1 169 ? -8.150 -15.962 13.819 1.00 91.12 169 GLN A CA 1
ATOM 1362 C C . GLN A 1 169 ? -8.709 -16.302 15.206 1.00 91.12 169 GLN A C 1
ATOM 1364 O O . GLN A 1 169 ? -8.306 -17.293 15.812 1.00 91.12 169 GLN A O 1
ATOM 1369 N N . ASP A 1 170 ? -9.683 -15.523 15.677 1.00 88.00 170 ASP A N 1
ATOM 1370 C CA . ASP A 1 170 ? -10.424 -15.866 16.889 1.00 88.00 170 ASP A CA 1
ATOM 1371 C C . ASP A 1 170 ? -11.256 -17.142 16.689 1.00 88.00 170 ASP A C 1
ATOM 1373 O O . ASP A 1 170 ? -11.915 -17.333 15.663 1.00 88.00 170 ASP A O 1
ATOM 1377 N N . ASP A 1 171 ? -11.266 -18.004 17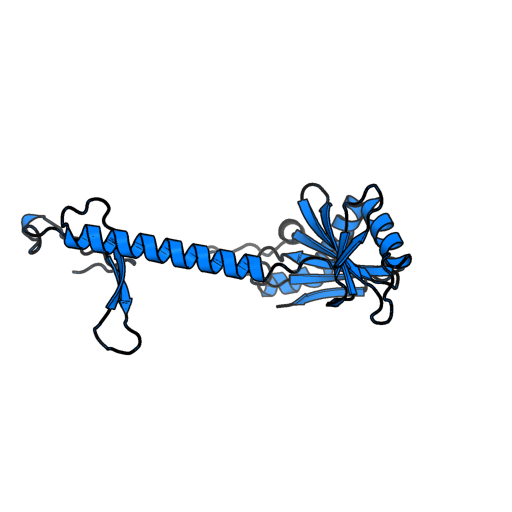.708 1.00 87.94 171 ASP A N 1
ATOM 1378 C CA . ASP A 1 171 ? -12.048 -19.246 17.702 1.00 87.94 171 ASP A CA 1
ATOM 1379 C C . ASP A 1 171 ? -13.564 -18.978 17.684 1.00 87.94 171 ASP A C 1
ATOM 1381 O O . ASP A 1 171 ? -14.340 -19.816 17.214 1.00 87.94 171 ASP A O 1
ATOM 1385 N N . THR A 1 172 ? -13.996 -17.825 18.207 1.00 89.19 172 THR A N 1
ATOM 1386 C CA . THR A 1 172 ? -15.404 -17.428 18.326 1.00 89.19 172 THR A CA 1
ATOM 1387 C C . THR A 1 172 ? -15.627 -15.979 17.912 1.00 89.19 172 THR A C 1
ATOM 1389 O O . THR A 1 172 ? -14.756 -15.143 18.136 1.00 89.19 172 THR A O 1
ATOM 1392 N N . ASP A 1 173 ? -16.799 -15.676 17.360 1.00 86.88 173 ASP A N 1
ATOM 1393 C CA . ASP A 1 173 ? -17.219 -14.302 17.077 1.00 86.88 173 ASP A CA 1
ATOM 1394 C C . ASP A 1 173 ? -17.668 -13.546 18.348 1.00 86.88 173 ASP A C 1
ATOM 1396 O O . ASP A 1 173 ? -17.625 -14.077 19.462 1.00 86.88 173 ASP A O 1
ATOM 1400 N N . ASP A 1 174 ? -18.104 -12.292 18.181 1.00 85.12 174 ASP A N 1
ATOM 1401 C CA . ASP A 1 174 ? -18.572 -11.419 19.270 1.00 85.12 174 ASP A CA 1
ATOM 1402 C C . ASP A 1 174 ? -19.770 -11.998 20.051 1.00 85.12 174 ASP A C 1
ATOM 1404 O O . ASP A 1 174 ? -19.974 -11.652 21.220 1.00 85.12 174 ASP A O 1
ATOM 1408 N N . ASP A 1 175 ? -20.554 -12.883 19.425 1.00 88.38 175 ASP A N 1
ATOM 1409 C CA . ASP A 1 175 ? -21.703 -13.560 20.031 1.00 88.38 175 ASP A CA 1
ATOM 1410 C C . ASP A 1 175 ? -21.305 -14.895 20.702 1.00 88.38 175 ASP A C 1
ATOM 1412 O O . ASP A 1 175 ? -22.121 -15.526 21.383 1.00 88.38 175 ASP A O 1
ATOM 1416 N N . GLY A 1 176 ? -20.034 -15.298 20.584 1.00 88.75 176 GLY A N 1
ATOM 1417 C CA . GLY A 1 176 ? -19.481 -16.526 21.152 1.00 88.75 176 GLY A CA 1
ATOM 1418 C C . GLY A 1 176 ? -19.702 -17.770 20.286 1.00 88.75 176 GLY A C 1
ATOM 1419 O O . GLY A 1 176 ? -19.509 -18.887 20.778 1.00 88.75 176 GLY A O 1
ATOM 1420 N N . GLU A 1 177 ? -20.103 -17.605 19.024 1.00 89.12 177 GLU A N 1
ATOM 1421 C CA . GLU A 1 177 ? -20.304 -18.706 18.082 1.00 89.12 177 GLU A CA 1
ATOM 1422 C C . GLU A 1 177 ? -18.991 -19.059 17.366 1.00 89.12 177 GLU A C 1
ATOM 1424 O O . GLU A 1 177 ? -18.190 -18.174 17.065 1.00 89.12 177 GLU A O 1
ATOM 1429 N N . PRO A 1 178 ? -18.727 -20.347 17.081 1.00 89.75 178 PRO A N 1
ATOM 1430 C CA . PRO A 1 178 ? -17.460 -20.772 16.499 1.00 89.75 178 PRO A CA 1
ATOM 1431 C C . PRO A 1 178 ? -17.275 -20.222 15.082 1.00 89.75 178 PRO A C 1
ATOM 1433 O O . PRO A 1 178 ? -18.116 -20.440 14.202 1.00 89.75 178 PRO A O 1
ATOM 1436 N N . VAL A 1 179 ? -16.135 -19.577 14.834 1.00 89.25 179 VAL A N 1
ATOM 1437 C CA . VAL A 1 179 ? -15.823 -19.023 13.512 1.00 89.25 179 VAL A CA 1
ATOM 1438 C C . VAL A 1 179 ? -15.276 -20.137 12.616 1.00 89.25 179 VAL A C 1
ATOM 1440 O O . VAL A 1 179 ? -14.374 -20.878 13.016 1.00 89.25 179 VAL A O 1
ATOM 1443 N N . PRO A 1 180 ? -15.787 -20.305 11.382 1.00 90.69 180 PRO A N 1
ATOM 1444 C CA . PRO A 1 180 ? -15.203 -21.262 10.455 1.00 90.69 180 PRO A CA 1
ATOM 1445 C C . PRO A 1 180 ? -13.760 -20.862 10.096 1.00 90.69 180 PRO A C 1
ATOM 1447 O O . PRO A 1 180 ? -13.478 -19.668 9.948 1.00 90.69 180 PRO A O 1
ATOM 1450 N N . PRO A 1 181 ? -12.860 -21.839 9.869 1.00 92.12 181 PRO A N 1
ATOM 1451 C CA . PRO A 1 181 ? -11.483 -21.550 9.493 1.00 92.12 181 PRO A CA 1
ATOM 1452 C C . PRO A 1 181 ? -11.395 -20.672 8.246 1.00 92.12 181 PRO A C 1
ATOM 1454 O O . PRO A 1 181 ? -12.085 -20.916 7.247 1.00 92.12 181 PRO A O 1
ATOM 1457 N N . LEU A 1 182 ? -10.495 -19.692 8.282 1.00 94.88 182 LEU A N 1
ATOM 1458 C CA . LEU A 1 182 ? -10.256 -18.793 7.161 1.00 94.88 182 LEU A CA 1
ATOM 1459 C C . LEU A 1 182 ? -9.916 -19.571 5.877 1.00 94.88 182 LEU A C 1
ATOM 1461 O O . LEU A 1 182 ? -9.025 -20.431 5.835 1.00 94.88 182 LEU A O 1
ATOM 1465 N N . THR A 1 183 ? -10.628 -19.251 4.797 1.00 96.62 183 THR A N 1
ATOM 1466 C CA . THR A 1 183 ? -10.409 -19.851 3.475 1.00 96.62 183 THR A CA 1
ATOM 1467 C C . THR A 1 183 ? -9.519 -18.966 2.606 1.00 96.62 183 THR A C 1
ATOM 1469 O O . THR A 1 183 ? -9.474 -17.751 2.783 1.00 96.62 183 THR A O 1
ATOM 1472 N N . ALA A 1 184 ? -8.860 -19.559 1.607 1.00 97.50 184 ALA A N 1
ATOM 1473 C CA . ALA A 1 184 ? -8.061 -18.812 0.631 1.00 97.50 184 ALA A CA 1
ATOM 1474 C C . ALA A 1 184 ? -8.891 -17.802 -0.185 1.00 97.50 184 ALA A C 1
ATOM 1476 O O . ALA A 1 184 ? -8.377 -16.795 -0.666 1.00 97.50 184 ALA A O 1
ATOM 1477 N N . GLU A 1 185 ? -10.181 -18.075 -0.390 1.00 96.94 185 GLU A N 1
ATOM 1478 C CA . GLU A 1 185 ? -11.092 -17.136 -1.044 1.00 96.94 185 GLU A CA 1
ATOM 1479 C C . GLU A 1 185 ? -11.371 -15.932 -0.143 1.00 96.94 185 GLU A C 1
ATOM 1481 O O . GLU A 1 185 ? -11.179 -14.798 -0.573 1.00 96.94 185 GLU A O 1
ATOM 1486 N N . THR A 1 186 ? -11.728 -16.177 1.119 1.00 95.81 186 THR A N 1
ATOM 1487 C CA . THR A 1 186 ? -11.982 -15.114 2.099 1.00 95.81 186 THR A CA 1
ATOM 1488 C C . THR A 1 186 ? -10.735 -14.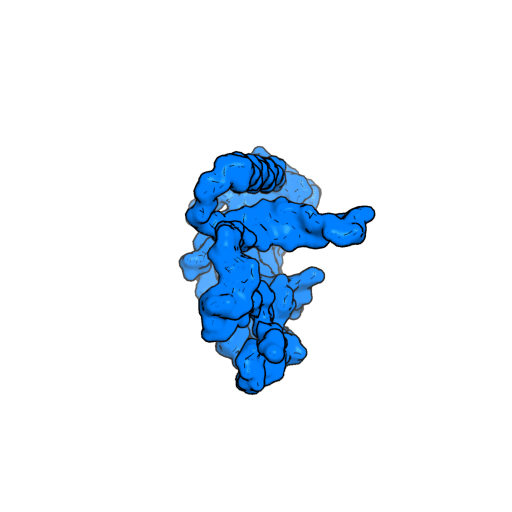274 2.365 1.00 95.81 186 THR A C 1
ATOM 1490 O O . THR A 1 186 ? -10.844 -13.057 2.444 1.00 95.81 186 THR A O 1
ATOM 1493 N N . PHE A 1 187 ? -9.553 -14.895 2.448 1.00 97.69 187 PHE A N 1
ATOM 1494 C CA . PHE A 1 187 ? -8.282 -14.180 2.598 1.00 97.69 187 PHE A CA 1
ATOM 1495 C C . PHE A 1 187 ? -8.094 -13.158 1.469 1.00 97.69 187 PHE A C 1
ATOM 1497 O O . PHE A 1 187 ? -7.924 -11.970 1.726 1.00 97.69 187 PHE A O 1
ATOM 1504 N N . ARG A 1 188 ? -8.196 -13.605 0.210 1.00 97.38 188 ARG A N 1
ATOM 1505 C CA . ARG A 1 188 ? -8.000 -12.736 -0.963 1.00 97.38 188 ARG A CA 1
ATOM 1506 C C . ARG A 1 188 ? -9.076 -11.660 -1.097 1.00 97.38 188 ARG A C 1
ATOM 1508 O O . ARG A 1 188 ? -8.786 -10.591 -1.603 1.00 97.38 188 ARG A O 1
ATOM 1515 N N . GLN A 1 189 ? -10.296 -11.927 -0.630 1.00 95.75 189 GLN A N 1
ATOM 1516 C CA . GLN A 1 189 ? -11.376 -10.934 -0.601 1.00 95.75 189 GLN A CA 1
ATOM 1517 C C . GLN A 1 189 ? -11.188 -9.859 0.477 1.00 95.75 189 GLN A C 1
ATOM 1519 O O . GLN A 1 189 ? -11.741 -8.771 0.331 1.00 95.75 189 GLN A O 1
ATOM 1524 N N . ARG A 1 190 ? -10.481 -10.171 1.571 1.00 95.38 190 ARG A N 1
ATOM 1525 C CA . ARG A 1 190 ? -10.262 -9.238 2.684 1.00 95.38 190 ARG A CA 1
ATOM 1526 C C . ARG A 1 190 ? -9.104 -8.289 2.432 1.00 95.38 190 ARG A C 1
ATOM 1528 O O . ARG A 1 190 ? -9.237 -7.107 2.728 1.00 95.38 190 ARG A O 1
ATOM 1535 N N . ILE A 1 191 ? -7.999 -8.795 1.887 1.00 96.75 191 ILE A N 1
ATOM 1536 C CA . ILE A 1 191 ? -6.839 -7.947 1.622 1.00 96.75 191 ILE A CA 1
ATOM 1537 C C . ILE A 1 191 ? -7.156 -6.935 0.520 1.00 96.75 191 ILE A C 1
ATOM 1539 O O . ILE A 1 191 ? -7.805 -7.263 -0.475 1.00 96.75 191 ILE A O 1
ATOM 1543 N N . ARG A 1 192 ? -6.670 -5.703 0.665 1.00 96.69 192 ARG A N 1
ATOM 1544 C CA . ARG A 1 192 ? -6.879 -4.642 -0.331 1.00 96.69 192 ARG A CA 1
ATOM 1545 C C . ARG A 1 192 ? -5.558 -3.979 -0.664 1.00 96.69 192 ARG A C 1
ATOM 1547 O O . ARG A 1 192 ? -4.855 -3.529 0.230 1.00 96.69 192 ARG A O 1
ATOM 1554 N N . LEU A 1 193 ? -5.222 -3.921 -1.952 1.00 97.94 193 LEU A N 1
ATOM 1555 C CA . LEU A 1 193 ? -4.019 -3.229 -2.408 1.00 97.94 193 LEU A CA 1
ATOM 1556 C C . LEU A 1 193 ? -4.160 -1.734 -2.107 1.00 97.94 193 LEU A C 1
ATOM 1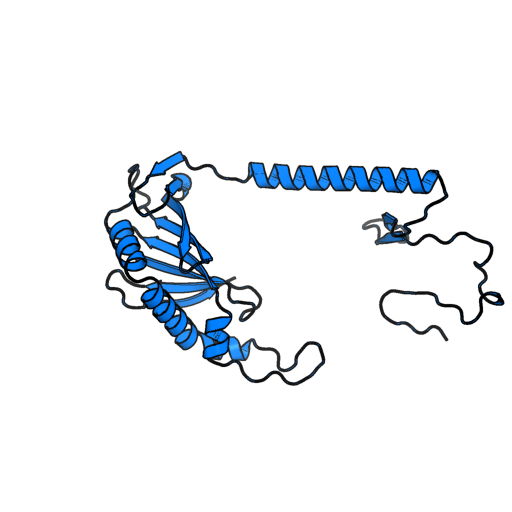558 O O . LEU A 1 193 ? -5.105 -1.112 -2.583 1.00 97.94 193 LEU A O 1
ATOM 1562 N N . ASP A 1 194 ? -3.202 -1.179 -1.374 1.00 96.44 194 ASP A N 1
ATOM 1563 C CA . ASP A 1 194 ? -3.176 0.238 -1.003 1.00 96.44 194 ASP A CA 1
ATOM 1564 C C . ASP A 1 194 ? -2.017 0.980 -1.688 1.00 96.44 194 ASP A C 1
ATOM 1566 O O . ASP A 1 194 ? -2.164 2.151 -2.050 1.00 96.44 194 ASP A O 1
ATOM 1570 N N . LEU A 1 195 ? -0.863 0.320 -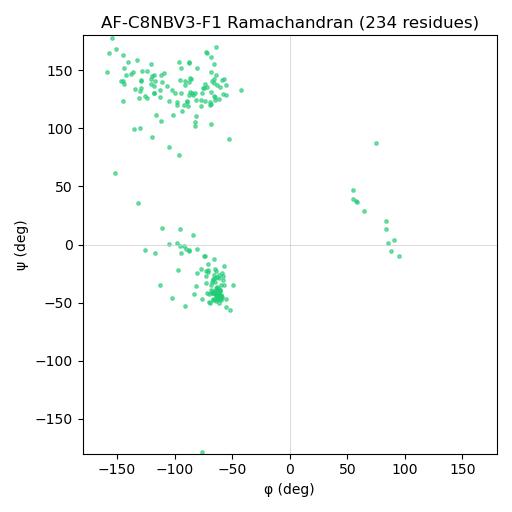1.889 1.00 97.75 195 LEU A N 1
ATOM 1571 C CA . LEU A 1 195 ? 0.318 0.963 -2.472 1.00 97.75 195 LEU A CA 1
ATOM 1572 C C . LEU A 1 195 ? 1.140 0.048 -3.386 1.00 97.75 195 LEU A C 1
ATOM 1574 O O . LEU A 1 195 ? 1.447 -1.090 -3.031 1.00 97.75 195 LEU A O 1
ATOM 1578 N N . LEU A 1 196 ? 1.591 0.588 -4.524 1.00 98.38 196 LEU A N 1
ATOM 1579 C CA . LEU A 1 196 ? 2.645 -0.001 -5.363 1.00 98.38 196 LEU A CA 1
ATOM 1580 C C . LEU A 1 196 ? 3.902 0.876 -5.348 1.00 98.38 196 LEU A C 1
ATOM 1582 O O . LEU A 1 196 ? 3.843 2.056 -5.666 1.00 98.38 196 LEU A O 1
ATOM 1586 N N . SER A 1 197 ? 5.058 0.296 -5.036 1.00 98.06 197 SER A N 1
ATOM 1587 C CA . SER A 1 197 ? 6.354 0.988 -5.034 1.00 98.06 197 SER A CA 1
ATOM 1588 C C . SER A 1 197 ? 7.266 0.365 -6.085 1.00 98.06 197 SER A C 1
ATOM 1590 O O . SER A 1 197 ? 7.674 -0.786 -5.945 1.00 98.06 197 SER A O 1
ATOM 1592 N N . CYS A 1 198 ? 7.566 1.103 -7.154 1.00 98.44 198 CYS A N 1
ATOM 1593 C CA . CYS A 1 198 ? 8.467 0.681 -8.227 1.00 98.44 198 CYS A CA 1
ATOM 1594 C C . CYS A 1 198 ? 9.857 1.272 -7.991 1.00 98.44 198 CYS A C 1
ATOM 1596 O O . CYS A 1 198 ? 10.025 2.491 -7.975 1.00 98.44 198 CYS A O 1
ATOM 1598 N N . ARG A 1 199 ? 10.872 0.423 -7.848 1.00 97.81 199 ARG A N 1
ATOM 1599 C CA . ARG A 1 199 ? 12.237 0.847 -7.530 1.00 97.81 199 ARG A CA 1
ATOM 1600 C C . ARG A 1 199 ? 13.047 1.191 -8.773 1.00 97.81 199 ARG A C 1
ATOM 1602 O O . ARG A 1 199 ? 12.791 0.689 -9.868 1.00 97.81 199 ARG A O 1
ATOM 1609 N N . TYR A 1 200 ? 14.087 2.002 -8.585 1.00 97.00 200 TYR A N 1
ATOM 1610 C CA . TYR A 1 200 ? 15.017 2.420 -9.639 1.00 97.00 200 TYR A CA 1
ATOM 1611 C C . TYR A 1 200 ? 15.721 1.260 -10.369 1.00 97.00 200 TYR A C 1
ATOM 1613 O O . TYR A 1 200 ? 16.236 1.470 -11.464 1.00 97.00 200 TYR A O 1
ATOM 1621 N N . ASP A 1 201 ? 15.753 0.054 -9.792 1.00 96.56 201 ASP A N 1
ATOM 1622 C CA . ASP A 1 201 ? 16.318 -1.163 -10.395 1.00 96.56 201 ASP A CA 1
ATOM 1623 C C . ASP A 1 201 ? 15.285 -2.001 -11.179 1.00 96.56 201 ASP A C 1
ATOM 1625 O O . ASP A 1 201 ? 15.632 -3.022 -11.775 1.00 96.56 201 ASP A O 1
ATOM 1629 N N . GLY A 1 202 ? 14.021 -1.568 -11.202 1.00 97.56 202 GLY A N 1
ATOM 1630 C CA . GLY A 1 202 ? 12.905 -2.244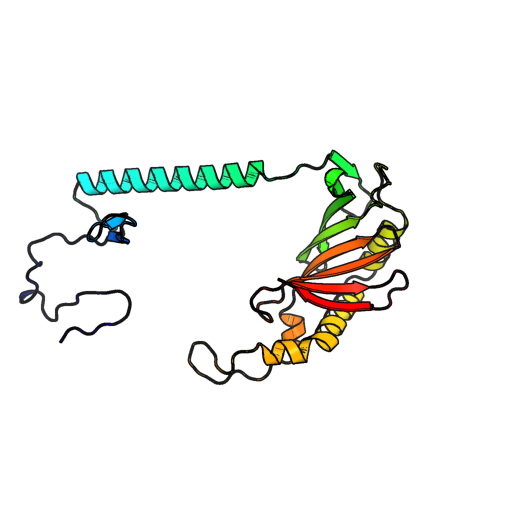 -11.862 1.00 97.56 202 GLY A CA 1
ATOM 1631 C C . GLY A 1 202 ? 12.185 -3.279 -10.995 1.00 97.56 202 GLY A C 1
ATOM 1632 O O . GLY A 1 202 ? 11.155 -3.802 -11.426 1.00 97.56 202 GLY A O 1
ATOM 1633 N N . SER A 1 203 ? 12.668 -3.570 -9.784 1.00 98.25 203 SER A N 1
ATOM 1634 C CA . SER A 1 203 ? 11.897 -4.347 -8.809 1.00 98.25 203 SER A CA 1
ATOM 1635 C C . SER A 1 203 ? 10.699 -3.534 -8.319 1.00 98.25 203 SER A C 1
ATOM 1637 O O . SER A 1 203 ? 10.659 -2.310 -8.475 1.00 98.25 203 SER A O 1
ATOM 1639 N N . PHE A 1 204 ? 9.701 -4.192 -7.741 1.00 98.38 204 PHE A N 1
ATOM 1640 C CA . PHE A 1 204 ? 8.604 -3.477 -7.102 1.00 98.38 204 PHE A CA 1
ATOM 1641 C C . PHE A 1 204 ? 8.084 -4.206 -5.873 1.00 98.38 204 PHE A C 1
ATOM 1643 O O . PHE A 1 204 ? 8.345 -5.393 -5.667 1.00 98.38 204 PHE A O 1
ATOM 1650 N N . ALA A 1 205 ? 7.350 -3.471 -5.053 1.00 98.19 205 ALA A N 1
ATOM 1651 C CA . ALA A 1 205 ? 6.633 -4.005 -3.916 1.00 98.19 205 ALA A CA 1
ATOM 1652 C C . ALA A 1 205 ? 5.171 -3.568 -3.936 1.00 98.19 205 ALA A C 1
ATOM 1654 O O . ALA A 1 205 ? 4.846 -2.481 -4.414 1.00 98.19 205 ALA A O 1
ATOM 1655 N N . ALA A 1 206 ? 4.315 -4.422 -3.394 1.00 98.25 206 ALA A N 1
ATOM 1656 C CA . ALA A 1 206 ? 2.904 -4.163 -3.183 1.00 98.25 206 ALA A CA 1
ATOM 1657 C C . ALA A 1 206 ? 2.595 -4.219 -1.686 1.00 98.25 206 ALA A C 1
ATOM 1659 O O . ALA A 1 206 ? 3.073 -5.116 -0.988 1.00 98.25 206 ALA A O 1
ATOM 1660 N N . TRP A 1 207 ? 1.799 -3.266 -1.219 1.00 98.06 207 TRP A N 1
ATOM 1661 C CA . TRP A 1 207 ? 1.354 -3.163 0.164 1.00 98.06 207 TRP A CA 1
ATOM 1662 C C . TRP A 1 207 ? -0.158 -3.283 0.217 1.00 98.06 207 TRP A C 1
ATOM 1664 O O . TRP A 1 207 ? -0.855 -2.589 -0.529 1.00 98.06 207 TRP A O 1
ATOM 1674 N N . PHE A 1 208 ? -0.643 -4.148 1.095 1.00 97.81 208 PHE A N 1
ATOM 1675 C CA . PHE A 1 208 ? -2.058 -4.404 1.277 1.00 97.81 208 PHE A CA 1
ATOM 1676 C C . PHE A 1 208 ? -2.480 -4.088 2.709 1.00 97.81 208 PHE A C 1
ATOM 1678 O O . PHE A 1 208 ? -1.795 -4.472 3.660 1.00 97.81 208 PHE A O 1
ATOM 1685 N N . ASP A 1 209 ? -3.636 -3.447 2.833 1.00 96.06 209 ASP A N 1
ATOM 1686 C CA . ASP A 1 209 ? -4.475 -3.523 4.026 1.00 96.06 209 ASP A CA 1
ATOM 1687 C C . ASP A 1 209 ? -4.817 -4.998 4.257 1.00 96.06 209 ASP A C 1
ATOM 1689 O O . ASP A 1 209 ? -5.196 -5.706 3.315 1.00 96.06 209 ASP A O 1
ATOM 1693 N N . ASP A 1 210 ? -4.614 -5.484 5.479 1.00 94.62 210 ASP A N 1
ATOM 1694 C CA . ASP A 1 210 ? -4.837 -6.887 5.816 1.00 94.62 210 ASP A CA 1
ATOM 1695 C C . ASP A 1 210 ? -6.319 -7.253 5.935 1.00 94.62 210 ASP A C 1
ATOM 1697 O O . ASP A 1 210 ? -6.634 -8.437 6.044 1.00 94.62 210 ASP A O 1
ATOM 1701 N N . GLY A 1 211 ? -7.233 -6.281 5.927 1.00 93.31 211 GLY A N 1
ATOM 1702 C CA . GLY A 1 211 ? -8.651 -6.517 6.159 1.00 93.31 211 GLY A CA 1
ATOM 1703 C C . GLY A 1 211 ? -8.919 -7.176 7.512 1.00 93.31 211 GLY A C 1
ATOM 1704 O O . GLY A 1 211 ? -9.793 -8.047 7.594 1.00 93.31 211 GLY A O 1
ATOM 1705 N N . ASP A 1 212 ? -8.148 -6.795 8.538 1.00 90.88 212 ASP A N 1
ATOM 1706 C CA . ASP A 1 212 ? -8.234 -7.316 9.909 1.00 90.88 212 ASP A CA 1
ATOM 1707 C C . ASP A 1 212 ? -7.882 -8.812 10.031 1.00 90.88 212 ASP A C 1
ATOM 1709 O O . ASP A 1 212 ? -8.389 -9.542 10.879 1.00 90.88 212 ASP A O 1
ATOM 1713 N N . LEU A 1 213 ? -7.020 -9.307 9.139 1.00 92.50 213 LEU A N 1
ATOM 1714 C CA . LEU A 1 213 ? -6.471 -10.666 9.221 1.00 92.50 213 LEU A CA 1
ATOM 1715 C C . LEU A 1 213 ? -5.310 -10.784 10.216 1.00 92.50 213 LEU A C 1
ATOM 1717 O O . LEU A 1 213 ? -5.045 -11.868 10.729 1.00 92.50 213 LEU A O 1
ATOM 1721 N N . PHE A 1 214 ? -4.620 -9.679 10.478 1.00 92.75 214 PHE A N 1
ATOM 1722 C CA . PHE A 1 214 ? -3.468 -9.575 11.362 1.00 92.75 214 PHE A CA 1
ATOM 1723 C C . PHE A 1 214 ? -3.641 -8.391 12.323 1.00 92.75 214 PHE A C 1
ATOM 1725 O O . PHE A 1 214 ? -2.671 -7.723 12.653 1.00 92.75 214 PHE A O 1
ATOM 1732 N N . ALA A 1 215 ? -4.860 -8.094 12.784 1.00 86.94 215 ALA A N 1
ATOM 1733 C CA . ALA A 1 215 ? -5.140 -6.983 13.704 1.00 86.94 215 ALA A CA 1
ATOM 1734 C C . ALA A 1 215 ? -4.648 -5.605 13.198 1.00 86.94 215 ALA A C 1
ATOM 1736 O O . ALA A 1 215 ? -4.114 -4.798 13.969 1.00 86.94 215 ALA A O 1
ATOM 1737 N N . GLY A 1 216 ? -4.791 -5.344 11.894 1.00 83.19 216 GLY A N 1
ATOM 1738 C CA . GLY A 1 216 ? -4.448 -4.066 11.265 1.00 83.19 216 GLY A CA 1
ATOM 1739 C C . GLY A 1 216 ? -2.968 -3.912 10.906 1.00 83.19 216 GLY A C 1
ATOM 1740 O O . GLY A 1 216 ? -2.495 -2.782 10.756 1.00 83.19 216 GLY A O 1
ATOM 1741 N N . HIS A 1 217 ? -2.225 -5.019 10.791 1.00 91.31 217 HIS A N 1
ATOM 1742 C CA . HIS A 1 217 ? -0.884 -4.989 10.200 1.00 91.31 217 HIS A CA 1
ATOM 1743 C C . HIS A 1 217 ? -0.982 -4.794 8.681 1.00 91.31 217 HIS A C 1
ATOM 1745 O O . HIS A 1 217 ? -2.032 -4.956 8.065 1.00 91.31 217 HIS A O 1
ATOM 1751 N N . ILE A 1 218 ? 0.140 -4.461 8.051 1.00 93.75 218 ILE A N 1
ATOM 1752 C CA . ILE A 1 218 ? 0.218 -4.286 6.601 1.00 93.75 218 ILE A CA 1
ATOM 1753 C C . ILE A 1 218 ? 0.861 -5.527 5.995 1.00 93.75 218 ILE A C 1
ATOM 1755 O O . ILE A 1 218 ? 1.924 -5.963 6.444 1.00 93.75 218 ILE A O 1
ATOM 1759 N N . ILE A 1 219 ? 0.264 -6.067 4.938 1.00 97.44 219 ILE A N 1
ATOM 1760 C CA . ILE A 1 219 ? 0.857 -7.152 4.156 1.00 97.44 219 ILE A CA 1
ATOM 1761 C C . ILE A 1 219 ? 1.763 -6.554 3.077 1.00 97.44 219 ILE A C 1
ATOM 1763 O O . ILE A 1 219 ? 1.372 -5.661 2.330 1.00 97.44 219 ILE A O 1
ATOM 1767 N N . TYR A 1 220 ? 2.979 -7.072 2.972 1.00 97.75 220 TYR A N 1
ATOM 1768 C CA . TYR A 1 220 ? 4.008 -6.651 2.030 1.00 97.75 220 TYR A CA 1
ATOM 1769 C C . TYR A 1 220 ? 4.374 -7.798 1.095 1.00 97.75 220 TYR A C 1
ATOM 1771 O O . TYR A 1 220 ? 4.710 -8.888 1.556 1.00 97.75 220 TYR A O 1
ATOM 1779 N N . VAL A 1 221 ? 4.382 -7.537 -0.212 1.00 98.44 221 VAL A N 1
ATOM 1780 C CA . VAL A 1 221 ? 4.814 -8.487 -1.246 1.00 98.44 221 VAL A CA 1
ATOM 1781 C C . VAL A 1 221 ? 5.921 -7.864 -2.089 1.00 98.44 221 VAL A C 1
ATOM 1783 O O . VAL A 1 221 ? 5.732 -6.795 -2.663 1.00 98.44 221 VAL A O 1
ATOM 1786 N N . ALA A 1 222 ? 7.066 -8.540 -2.211 1.00 97.94 222 ALA A N 1
ATOM 1787 C CA . ALA A 1 222 ? 8.206 -8.088 -3.011 1.00 97.94 222 ALA A CA 1
ATOM 1788 C C . ALA A 1 222 ? 8.370 -8.900 -4.299 1.00 97.94 222 ALA A C 1
ATOM 1790 O O . ALA A 1 222 ? 8.356 -10.135 -4.278 1.00 97.94 222 ALA A O 1
ATOM 1791 N N . VAL A 1 223 ? 8.630 -8.205 -5.406 1.00 98.19 223 VAL A N 1
ATOM 1792 C CA . VAL A 1 223 ? 8.794 -8.791 -6.740 1.00 98.19 223 VAL A CA 1
ATOM 1793 C C . VAL A 1 223 ? 10.076 -8.270 -7.393 1.00 98.19 223 VAL A C 1
ATOM 1795 O O . VAL A 1 223 ? 10.359 -7.072 -7.405 1.00 98.19 223 VAL A O 1
ATOM 1798 N N . ASN A 1 224 ? 10.871 -9.183 -7.945 1.00 97.75 224 ASN A N 1
ATOM 1799 C CA . ASN A 1 224 ? 12.120 -8.872 -8.636 1.00 97.75 224 ASN A CA 1
ATOM 1800 C C . ASN A 1 224 ? 11.864 -8.198 -10.001 1.00 97.75 224 ASN A C 1
ATOM 1802 O O . ASN A 1 224 ? 10.760 -8.303 -10.545 1.00 97.75 224 ASN A O 1
ATOM 1806 N N . PRO A 1 225 ? 12.880 -7.564 -10.622 1.00 95.75 225 PRO A N 1
ATOM 1807 C CA . PRO A 1 225 ? 12.714 -6.902 -11.922 1.00 95.75 225 PRO A CA 1
ATOM 1808 C C . PRO A 1 225 ? 12.226 -7.837 -13.044 1.00 95.75 225 PRO A C 1
ATOM 1810 O O . PRO A 1 225 ? 11.488 -7.430 -13.946 1.00 95.75 225 PRO A O 1
ATOM 1813 N N . ASP A 1 226 ? 12.583 -9.122 -12.976 1.00 93.75 226 ASP A N 1
ATOM 1814 C CA . ASP A 1 226 ? 12.127 -10.146 -13.924 1.00 93.75 226 ASP A CA 1
ATOM 1815 C C . ASP A 1 226 ? 10.649 -10.550 -13.726 1.00 93.75 226 ASP A C 1
ATOM 1817 O O . ASP A 1 226 ? 10.050 -11.175 -14.602 1.00 93.75 226 ASP A O 1
ATOM 1821 N N . GLY A 1 227 ? 10.014 -10.112 -12.634 1.00 91.75 227 GLY A N 1
ATOM 1822 C CA . GLY A 1 227 ? 8.643 -10.452 -12.259 1.00 91.75 227 GLY A CA 1
ATOM 1823 C C . GLY A 1 227 ? 8.518 -11.690 -11.370 1.00 91.75 227 GLY A C 1
ATOM 1824 O O . GLY A 1 227 ? 7.391 -12.087 -11.080 1.00 91.75 227 GLY A O 1
ATOM 1825 N N . SER A 1 228 ? 9.625 -12.309 -10.952 1.00 95.50 228 SER A N 1
ATOM 1826 C CA . SER A 1 228 ? 9.598 -13.393 -9.967 1.00 95.50 228 SER A CA 1
ATOM 1827 C C . SER A 1 228 ? 9.307 -12.854 -8.565 1.00 95.50 228 SER A C 1
ATOM 1829 O O . SER A 1 228 ? 9.829 -11.817 -8.154 1.00 95.50 228 SER A O 1
ATOM 1831 N N . PHE A 1 229 ? 8.464 -13.564 -7.821 1.00 96.19 229 PHE A N 1
ATOM 1832 C CA . PHE A 1 229 ? 8.139 -13.214 -6.445 1.00 96.19 229 PHE A CA 1
ATOM 1833 C C . PHE A 1 229 ? 9.294 -13.577 -5.516 1.00 96.19 229 PHE A C 1
ATOM 1835 O O . PHE A 1 229 ? 9.870 -14.662 -5.618 1.00 96.19 229 PHE A O 1
ATOM 1842 N N . ARG A 1 230 ? 9.640 -12.656 -4.617 1.00 94.25 230 ARG A N 1
ATOM 1843 C CA . ARG A 1 230 ? 10.750 -12.820 -3.676 1.00 94.25 230 ARG A CA 1
ATOM 1844 C C . ARG A 1 230 ? 10.263 -13.172 -2.279 1.00 94.25 230 ARG A C 1
ATOM 1846 O O . ARG A 1 230 ? 10.837 -14.046 -1.643 1.00 94.25 230 ARG A O 1
ATOM 1853 N N . GLU A 1 231 ? 9.253 -12.458 -1.796 1.00 94.94 231 GLU A N 1
ATOM 1854 C CA . GLU A 1 231 ? 8.823 -12.523 -0.400 1.00 94.94 231 GLU A CA 1
ATOM 1855 C C . GLU A 1 231 ? 7.382 -12.034 -0.255 1.00 94.94 231 GLU A C 1
ATOM 1857 O O . GLU A 1 231 ? 6.950 -11.156 -1.005 1.00 94.94 231 GLU A O 1
ATOM 1862 N N . ALA A 1 232 ? 6.667 -12.597 0.717 1.00 96.88 232 ALA A N 1
ATOM 1863 C CA . ALA A 1 232 ? 5.461 -12.020 1.289 1.00 96.88 232 ALA A CA 1
ATOM 1864 C C . ALA A 1 232 ? 5.535 -12.119 2.819 1.00 96.88 232 ALA A C 1
ATOM 1866 O O . ALA A 1 232 ? 5.909 -13.165 3.345 1.00 96.88 232 ALA A O 1
ATOM 1867 N N . THR A 1 233 ? 5.220 -11.030 3.516 1.00 96.44 233 THR A N 1
ATOM 1868 C CA . THR A 1 233 ? 5.249 -10.936 4.986 1.00 96.44 233 THR A CA 1
ATOM 1869 C C . THR A 1 233 ? 4.207 -9.923 5.467 1.00 96.44 233 THR A C 1
ATOM 1871 O O . THR A 1 233 ? 3.671 -9.175 4.652 1.00 96.44 233 THR A O 1
ATOM 1874 N N . PHE A 1 234 ? 3.924 -9.871 6.766 1.00 92.06 234 PHE A N 1
ATOM 1875 C CA . PHE A 1 234 ? 3.119 -8.816 7.390 1.00 92.06 234 PHE A CA 1
ATOM 1876 C C . PHE A 1 234 ? 3.961 -8.039 8.412 1.00 92.06 234 PHE A C 1
ATOM 1878 O O . PHE A 1 234 ? 4.868 -8.599 9.032 1.00 92.06 234 PHE A O 1
ATOM 1885 N N . MET A 1 235 ? 3.719 -6.733 8.550 1.00 86.56 235 MET A N 1
ATOM 1886 C CA . MET A 1 235 ? 4.508 -5.820 9.392 1.00 86.56 235 MET A CA 1
ATOM 1887 C C . MET A 1 235 ? 3.609 -4.792 10.091 1.00 86.56 235 MET A C 1
ATOM 1889 O O . MET A 1 235 ? 2.613 -4.358 9.514 1.00 86.56 235 MET A O 1
ATOM 1893 N N . GLY A 1 236 ? 3.976 -4.396 11.314 1.00 66.69 236 GLY A N 1
ATOM 1894 C CA . GLY A 1 236 ? 3.249 -3.447 12.168 1.00 66.69 236 GLY A CA 1
ATOM 1895 C C . GLY A 1 236 ? 4.152 -2.799 13.207 1.00 66.69 236 GLY A C 1
ATOM 1896 O O . GLY A 1 236 ? 5.248 -3.355 13.464 1.00 66.69 236 GLY A O 1
#

Organism: Cardiobacterium hominis (strain ATCC 15826 / DSM 8339 / NCTC 10426 / 6573) (NCBI:txid638300)